Protein AF-R9JIF8-F1 (afdb_monomer_lite)

Structure (mmCIF, N/CA/C/O backbone):
data_AF-R9JIF8-F1
#
_entry.id   AF-R9JIF8-F1
#
loop_
_atom_site.group_PDB
_atom_site.id
_atom_site.type_symbol
_atom_site.label_atom_id
_atom_site.label_alt_id
_atom_site.label_comp_id
_atom_site.label_asym_id
_atom_site.label_entity_id
_atom_site.label_seq_id
_atom_site.pdbx_PDB_ins_code
_atom_site.Cartn_x
_atom_site.Cartn_y
_atom_site.Cartn_z
_atom_site.occupancy
_atom_site.B_iso_or_equiv
_atom_site.auth_seq_id
_atom_site.auth_comp_id
_atom_site.auth_asym_id
_atom_site.auth_atom_id
_atom_site.pdbx_PDB_model_num
ATOM 1 N N . MET A 1 1 ? -25.621 -15.049 6.242 1.00 57.84 1 MET A N 1
ATOM 2 C CA . MET A 1 1 ? -25.812 -13.761 5.549 1.00 57.84 1 MET A CA 1
ATOM 3 C C . MET A 1 1 ? -26.023 -14.059 4.077 1.00 57.84 1 MET A C 1
ATOM 5 O O . MET A 1 1 ? -25.535 -15.082 3.603 1.00 57.84 1 MET A O 1
ATOM 9 N N . ALA A 1 2 ? -26.857 -13.270 3.403 1.00 64.75 2 ALA A N 1
ATOM 10 C CA . ALA A 1 2 ? -27.102 -13.444 1.978 1.00 64.75 2 ALA A CA 1
ATOM 11 C C . ALA A 1 2 ? -25.880 -12.937 1.207 1.00 64.75 2 ALA A C 1
ATOM 13 O O . ALA A 1 2 ? -25.401 -11.844 1.482 1.00 64.75 2 ALA A O 1
ATOM 14 N N . ARG A 1 3 ? -25.381 -13.736 0.262 1.00 81.38 3 ARG A N 1
ATOM 15 C CA . ARG A 1 3 ? -24.275 -13.342 -0.609 1.00 81.38 3 ARG A CA 1
ATOM 16 C C . ARG A 1 3 ? -24.827 -12.469 -1.730 1.00 81.38 3 ARG A C 1
ATOM 18 O O . ARG A 1 3 ? -25.612 -12.963 -2.539 1.00 81.38 3 ARG A O 1
ATOM 25 N N . ILE A 1 4 ? -24.411 -11.209 -1.791 1.00 83.50 4 ILE A N 1
ATOM 26 C CA . ILE A 1 4 ? -24.802 -10.285 -2.863 1.00 83.50 4 ILE A CA 1
ATOM 27 C C . ILE A 1 4 ? -23.613 -10.135 -3.808 1.00 83.50 4 ILE A C 1
ATOM 29 O O . ILE A 1 4 ? -22.486 -9.950 -3.354 1.00 83.50 4 ILE A O 1
ATOM 33 N N . LYS A 1 5 ? -23.851 -10.259 -5.118 1.00 86.50 5 LYS A N 1
ATOM 34 C CA . LYS A 1 5 ? -22.830 -10.084 -6.155 1.00 86.50 5 LYS A CA 1
ATOM 35 C C . LYS A 1 5 ? -23.316 -9.080 -7.191 1.00 86.50 5 LYS A C 1
ATOM 37 O O . LYS A 1 5 ? -24.387 -9.277 -7.761 1.00 86.50 5 LYS A O 1
ATOM 42 N N . TYR A 1 6 ? -22.530 -8.043 -7.445 1.00 79.56 6 TYR A N 1
ATOM 43 C CA . TYR A 1 6 ? -22.856 -6.991 -8.407 1.00 79.56 6 TYR A CA 1
ATOM 44 C C . TYR A 1 6 ? -21.594 -6.454 -9.091 1.0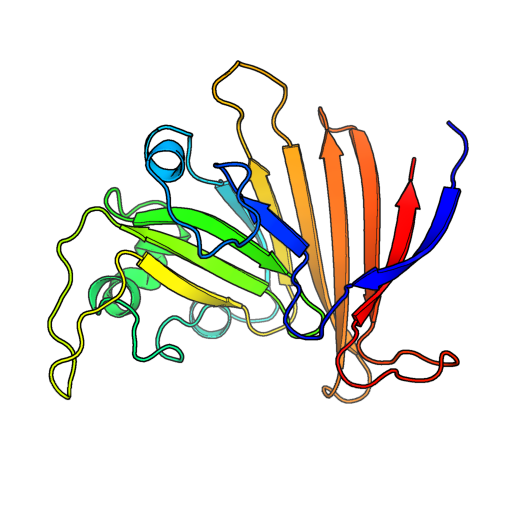0 79.56 6 TYR A C 1
ATOM 46 O O . TYR A 1 6 ? -20.483 -6.622 -8.590 1.00 79.56 6 TYR A O 1
ATOM 54 N N . GLY A 1 7 ? -21.770 -5.866 -10.273 1.00 78.38 7 GLY A N 1
ATOM 55 C CA . GLY A 1 7 ? -20.713 -5.176 -11.009 1.00 78.38 7 GLY A CA 1
ATOM 56 C C . GLY A 1 7 ? -20.739 -3.678 -10.730 1.00 78.38 7 GLY A C 1
ATOM 57 O O . GLY A 1 7 ? -21.820 -3.104 -10.598 1.00 78.38 7 GLY A O 1
ATOM 58 N N . CYS A 1 8 ? -19.572 -3.049 -10.652 1.00 74.19 8 CYS A N 1
ATOM 59 C CA . CYS A 1 8 ? -19.421 -1.606 -10.484 1.00 74.19 8 CYS A CA 1
ATOM 60 C C . CYS A 1 8 ? -18.284 -1.097 -11.378 1.00 74.19 8 CYS A C 1
ATOM 62 O O . CYS A 1 8 ? -17.326 -1.824 -11.631 1.00 74.19 8 CYS A O 1
ATOM 64 N N . TYR A 1 9 ? -18.384 0.145 -11.845 1.00 69.25 9 TYR A N 1
ATOM 65 C CA . TYR A 1 9 ? -17.262 0.849 -12.457 1.00 69.25 9 TYR A CA 1
ATOM 66 C C . TYR A 1 9 ? -16.628 1.761 -11.413 1.00 69.25 9 TYR A C 1
ATOM 68 O O . TYR A 1 9 ? -17.308 2.603 -10.826 1.00 69.25 9 TYR A O 1
ATOM 76 N N . LEU A 1 10 ? -15.324 1.618 -11.206 1.00 68.31 10 LEU A N 1
ATOM 77 C CA . LEU A 1 10 ? -14.528 2.658 -10.572 1.00 68.31 10 LEU A CA 1
ATOM 78 C C . LEU A 1 10 ? -14.456 3.831 -11.558 1.00 68.31 10 LEU A C 1
ATOM 80 O O . LEU A 1 10 ? -14.197 3.639 -12.750 1.00 68.31 10 LEU A O 1
ATOM 84 N N . LEU A 1 11 ? -14.798 5.025 -11.064 1.00 55.78 11 LEU A N 1
ATOM 85 C CA . LEU A 1 11 ? -15.223 6.168 -11.880 1.00 55.78 11 LEU A CA 1
ATOM 86 C C . LEU A 1 11 ? -14.154 6.693 -12.845 1.00 55.78 11 LEU A C 1
ATOM 88 O O . LEU A 1 11 ? -14.527 7.361 -13.811 1.00 55.78 11 LEU A O 1
ATOM 92 N N . ASN A 1 12 ? -12.869 6.378 -12.637 1.00 49.25 12 ASN A N 1
ATOM 93 C CA . ASN A 1 12 ? -11.846 6.604 -13.648 1.00 49.25 12 ASN A CA 1
ATOM 94 C C . ASN A 1 12 ? -10.698 5.546 -13.626 1.00 49.25 12 ASN A C 1
ATOM 96 O O . ASN A 1 12 ? -10.570 4.776 -12.677 1.00 49.25 12 ASN A O 1
ATOM 100 N N . GLU A 1 13 ? -9.851 5.498 -14.664 1.00 48.94 13 GLU A N 1
ATOM 101 C CA . GLU A 1 13 ? -8.672 4.608 -14.787 1.00 48.94 13 GLU A CA 1
ATOM 102 C C . GLU A 1 13 ? -7.581 4.879 -13.736 1.00 48.94 13 GLU A C 1
ATOM 104 O O . GLU A 1 13 ? -6.712 4.033 -13.527 1.00 48.94 13 GLU A O 1
ATOM 109 N N . GLN A 1 14 ? -7.653 6.034 -13.073 1.00 49.22 14 GLN A N 1
ATOM 110 C CA . GLN A 1 14 ? -6.772 6.490 -11.996 1.00 49.22 14 GLN A CA 1
ATOM 111 C C . GLN A 1 14 ? -7.390 6.255 -10.598 1.00 49.22 14 GLN A C 1
ATOM 113 O O . GLN A 1 14 ? -6.703 6.403 -9.591 1.00 49.22 14 GLN A O 1
ATOM 118 N N . HIS A 1 15 ? -8.669 5.864 -10.518 1.00 60.38 15 HIS A N 1
ATOM 119 C CA . HIS A 1 15 ? -9.429 5.708 -9.285 1.00 60.38 15 HIS A CA 1
ATOM 120 C C . HIS A 1 15 ? -9.075 4.343 -8.734 1.00 60.38 15 HIS A C 1
ATOM 122 O O . HIS A 1 15 ? -9.603 3.304 -9.140 1.00 60.38 15 HIS A O 1
ATOM 128 N N . CYS A 1 16 ? -8.110 4.368 -7.835 1.00 72.75 16 CYS A N 1
ATOM 129 C CA . CYS A 1 16 ? -7.674 3.197 -7.121 1.00 72.75 16 CYS A CA 1
ATOM 130 C C . CYS A 1 16 ? -8.722 2.830 -6.066 1.00 72.75 16 CYS A C 1
ATOM 132 O O . CYS A 1 16 ? -9.484 3.663 -5.577 1.00 72.75 16 CYS A O 1
ATOM 134 N N . TYR A 1 17 ? -8.767 1.558 -5.700 1.00 86.69 17 TYR A N 1
ATOM 135 C CA . TYR A 1 17 ? -9.233 1.196 -4.378 1.00 86.69 17 TYR A CA 1
ATOM 136 C C . TYR A 1 17 ? -8.174 1.671 -3.382 1.00 86.69 17 TYR A C 1
ATOM 138 O O . TYR A 1 17 ? -7.007 1.285 -3.485 1.00 86.69 17 TYR A O 1
ATOM 146 N N . VAL A 1 18 ? -8.592 2.521 -2.452 1.00 90.75 18 VAL A N 1
ATOM 147 C CA . VAL A 1 18 ? -7.713 3.251 -1.542 1.00 90.75 18 VAL A CA 1
ATOM 148 C C . VAL A 1 18 ? -7.798 2.620 -0.153 1.00 90.75 18 VAL A C 1
ATOM 150 O O . VAL A 1 18 ? -8.884 2.472 0.406 1.00 90.75 18 VAL A O 1
ATOM 153 N N . ILE A 1 19 ? -6.654 2.216 0.400 1.00 94.56 19 ILE A N 1
ATOM 154 C CA . ILE A 1 19 ? -6.516 1.798 1.802 1.00 94.56 19 ILE A CA 1
ATOM 155 C C . ILE A 1 19 ? -5.688 2.869 2.500 1.00 94.56 19 ILE A C 1
ATOM 157 O O . ILE A 1 19 ? -4.521 3.033 2.159 1.00 94.56 19 ILE A O 1
ATOM 161 N N . THR A 1 20 ? -6.252 3.578 3.474 1.00 94.25 20 THR A N 1
ATOM 162 C CA . THR A 1 20 ? -5.553 4.666 4.178 1.00 94.25 20 THR A CA 1
ATOM 163 C C . THR A 1 20 ? -5.652 4.499 5.684 1.00 94.25 20 THR A C 1
ATOM 165 O O . THR A 1 20 ? -6.574 3.862 6.201 1.00 94.25 20 THR A O 1
ATOM 168 N N . ASN A 1 21 ? -4.686 5.064 6.407 1.00 93.31 21 ASN A N 1
ATOM 169 C CA . ASN A 1 21 ? -4.747 5.168 7.864 1.00 93.31 21 ASN A CA 1
ATOM 170 C C . ASN A 1 21 ? -5.407 6.469 8.349 1.00 93.31 21 ASN A C 1
ATOM 172 O O . ASN A 1 21 ? -5.516 6.663 9.557 1.00 93.31 21 ASN A O 1
ATOM 176 N N . ALA A 1 22 ? -5.821 7.348 7.436 1.00 91.62 22 ALA A N 1
ATOM 177 C CA . ALA A 1 22 ? -6.372 8.669 7.735 1.00 91.62 22 ALA A CA 1
ATOM 178 C C . ALA A 1 22 ? -7.772 8.906 7.133 1.00 91.62 22 ALA A C 1
ATOM 180 O O . ALA A 1 22 ? -8.274 10.019 7.212 1.00 91.62 22 ALA A O 1
ATOM 181 N N . ASP A 1 23 ? -8.403 7.871 6.560 1.00 87.00 23 ASP A N 1
ATOM 182 C CA . ASP A 1 23 ? -9.729 7.951 5.915 1.00 87.00 23 ASP A CA 1
ATOM 183 C C . ASP A 1 23 ? -9.805 9.020 4.805 1.00 87.00 23 ASP A C 1
ATOM 185 O O . ASP A 1 23 ? -10.821 9.681 4.595 1.00 87.00 23 ASP A O 1
ATOM 189 N N . THR A 1 24 ? -8.686 9.216 4.106 1.00 87.12 24 THR A N 1
ATOM 190 C CA . THR A 1 24 ? -8.567 10.165 2.997 1.00 87.12 24 THR A CA 1
ATOM 191 C C . THR A 1 24 ? -9.104 9.582 1.695 1.00 87.12 24 THR A C 1
ATOM 193 O O . THR A 1 24 ? -9.124 8.363 1.501 1.00 87.12 24 THR A O 1
ATOM 196 N N . GLU A 1 25 ? -9.535 10.467 0.790 1.00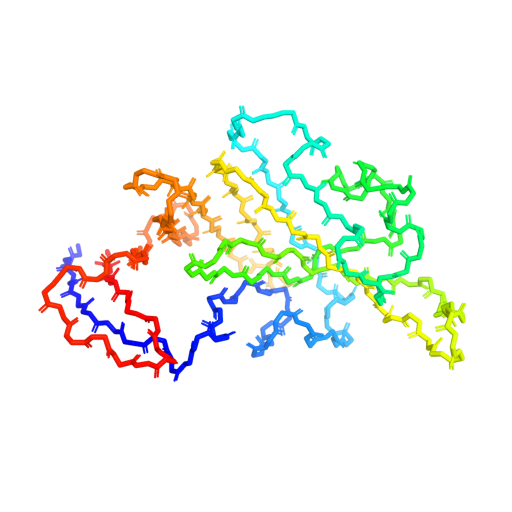 84.44 25 GLU A N 1
ATOM 197 C CA . GLU A 1 25 ? -10.061 10.079 -0.523 1.00 84.44 25 GLU A CA 1
ATOM 198 C C . GLU A 1 25 ? -8.962 9.489 -1.416 1.00 84.44 25 GLU A C 1
ATOM 200 O O . GLU A 1 25 ? -9.200 8.481 -2.083 1.00 84.44 25 GLU A O 1
ATOM 205 N N . TYR A 1 26 ? -7.759 10.074 -1.383 1.00 85.31 26 TYR A N 1
ATOM 206 C CA . TYR A 1 26 ? -6.584 9.600 -2.114 1.00 85.31 26 TYR A CA 1
ATOM 207 C C . TYR A 1 26 ? -5.498 9.115 -1.144 1.00 85.31 26 TYR A C 1
ATOM 209 O O . TYR A 1 26 ? -5.344 9.642 -0.040 1.00 85.31 26 TYR A O 1
ATOM 217 N N . ALA A 1 27 ? -4.720 8.104 -1.546 1.00 88.50 27 ALA A N 1
ATOM 218 C CA . ALA A 1 27 ? -3.624 7.590 -0.719 1.00 88.50 27 ALA A CA 1
ATOM 219 C C . ALA A 1 27 ? -2.485 8.613 -0.558 1.00 88.50 27 ALA A C 1
ATOM 221 O O . ALA A 1 27 ? -1.771 8.587 0.443 1.00 88.50 27 ALA A O 1
ATOM 222 N N . GLU A 1 28 ? -2.331 9.497 -1.543 1.00 87.00 28 GLU A N 1
ATOM 223 C CA . GLU A 1 28 ? -1.367 10.595 -1.605 1.00 87.00 28 GLU A CA 1
ATOM 224 C C . GLU A 1 28 ? -1.747 11.805 -0.741 1.00 87.00 28 GLU A C 1
ATOM 226 O O . GLU A 1 28 ? -0.891 12.653 -0.481 1.00 87.00 28 GLU A O 1
ATOM 231 N N . ASP A 1 29 ? -2.992 11.882 -0.264 1.00 88.44 29 ASP A N 1
ATOM 232 C CA . ASP A 1 29 ? -3.433 12.934 0.652 1.00 88.44 29 ASP A CA 1
ATOM 233 C C . ASP A 1 29 ? -2.853 12.674 2.050 1.00 88.44 29 ASP A C 1
ATOM 235 O O . ASP A 1 29 ? -3.469 12.041 2.906 1.00 88.44 29 ASP A O 1
ATOM 239 N N . ILE A 1 30 ? -1.632 13.145 2.290 1.00 87.81 30 ILE A N 1
ATOM 240 C CA . ILE A 1 30 ? -0.973 13.034 3.594 1.00 87.81 30 ILE A CA 1
ATOM 241 C C . ILE A 1 30 ? -1.438 14.197 4.482 1.00 87.81 30 ILE A C 1
ATOM 243 O O . ILE A 1 30 ? -1.118 15.358 4.218 1.00 87.81 30 ILE A O 1
ATOM 247 N N . THR A 1 31 ? -2.177 13.888 5.550 1.00 90.50 31 THR A N 1
ATOM 248 C CA . THR A 1 31 ? -2.688 14.866 6.528 1.00 90.50 31 THR A CA 1
ATOM 249 C C . THR A 1 31 ? -1.989 14.726 7.884 1.00 90.50 31 THR A C 1
ATOM 251 O O . THR A 1 31 ? -1.145 13.850 8.087 1.00 90.50 31 THR A O 1
ATOM 254 N N . GLU A 1 32 ? -2.337 15.580 8.852 1.00 90.88 32 GLU A N 1
ATOM 255 C CA . GLU A 1 32 ? -1.840 15.447 10.229 1.00 90.88 32 GLU A CA 1
ATOM 256 C C . GLU A 1 32 ? -2.243 14.094 10.848 1.00 90.88 32 GLU A C 1
ATOM 258 O O . GLU A 1 32 ? -1.437 13.445 11.524 1.00 90.88 32 GLU A O 1
ATOM 263 N N . GLU A 1 33 ? -3.454 13.610 10.560 1.00 91.19 33 GLU A N 1
ATOM 264 C CA . GLU A 1 33 ? -3.960 12.313 11.014 1.00 91.19 33 GLU A CA 1
ATOM 265 C C . GLU A 1 33 ? -3.097 11.144 10.529 1.00 91.19 33 GLU A C 1
ATOM 267 O O . GLU A 1 33 ? -2.918 10.180 11.278 1.00 91.19 33 GLU A O 1
ATOM 272 N N . SER A 1 34 ? -2.485 11.238 9.342 1.00 91.94 34 SER A N 1
ATOM 273 C CA . SER A 1 34 ? -1.568 10.216 8.817 1.00 91.94 34 SER A CA 1
ATOM 274 C C . SER A 1 34 ? -0.367 9.970 9.746 1.00 91.94 34 SER A C 1
ATOM 276 O O . SER A 1 34 ? 0.150 8.848 9.811 1.00 91.94 34 SER A O 1
ATOM 278 N N . PHE A 1 35 ? 0.052 10.989 10.510 1.00 91.44 35 PHE A N 1
ATOM 279 C CA . PHE A 1 35 ? 1.146 10.915 11.487 1.00 91.44 35 PHE A CA 1
ATOM 280 C C . PHE A 1 35 ? 0.678 10.593 12.914 1.00 91.44 35 PHE A C 1
ATOM 282 O O . PHE A 1 35 ? 1.459 10.056 13.710 1.00 91.44 35 PHE A O 1
ATOM 289 N N . ILE A 1 36 ? -0.581 10.884 13.246 1.00 91.69 36 ILE A N 1
ATOM 290 C CA . ILE A 1 36 ? -1.182 10.560 14.548 1.00 91.69 36 ILE A CA 1
ATOM 291 C C . ILE A 1 36 ? -1.573 9.079 14.597 1.00 91.69 36 ILE A C 1
ATOM 293 O O . ILE A 1 36 ? -1.249 8.381 15.561 1.00 91.69 36 ILE A O 1
ATOM 297 N N . ASN A 1 37 ? -2.230 8.583 13.549 1.00 92.56 37 ASN A N 1
ATOM 298 C CA . ASN A 1 37 ? -2.713 7.210 13.479 1.00 92.56 37 ASN A CA 1
ATOM 299 C C . ASN A 1 37 ? -1.561 6.223 13.238 1.00 92.56 37 ASN A C 1
ATOM 301 O O . ASN A 1 37 ? -0.582 6.565 12.564 1.00 92.56 37 ASN A O 1
ATOM 305 N N . PRO A 1 38 ? -1.649 4.980 13.750 1.00 93.62 38 PRO A N 1
ATOM 306 C CA . PRO A 1 38 ? -0.647 3.958 13.468 1.00 93.62 38 PRO A CA 1
ATOM 307 C C . PRO A 1 38 ? -0.408 3.797 11.957 1.00 93.62 38 PRO A C 1
ATOM 309 O O . PRO A 1 38 ? -1.360 3.902 11.176 1.00 93.62 38 PRO A O 1
ATOM 312 N N . PRO A 1 39 ? 0.839 3.547 11.519 1.00 94.94 39 PRO A N 1
ATOM 313 C CA . PRO A 1 39 ? 1.098 3.231 10.121 1.00 94.94 39 PRO A CA 1
ATOM 314 C C . PRO A 1 39 ? 0.383 1.932 9.728 1.00 94.94 39 PRO A C 1
ATOM 316 O O . PRO A 1 39 ? 0.199 1.029 10.554 1.00 94.94 39 PRO A O 1
ATOM 319 N N . ILE A 1 40 ? 0.011 1.827 8.454 1.00 96.69 40 ILE A N 1
ATOM 320 C CA . ILE A 1 40 ? -0.505 0.588 7.875 1.00 96.69 40 ILE A CA 1
ATOM 321 C C . ILE A 1 40 ? 0.597 -0.464 7.981 1.00 96.69 40 ILE A C 1
ATOM 323 O O . ILE A 1 40 ? 1.732 -0.240 7.560 1.00 96.69 40 ILE A O 1
ATOM 327 N N . LYS A 1 41 ? 0.274 -1.637 8.526 1.00 95.75 41 LYS A N 1
ATOM 328 C CA . LYS A 1 41 ? 1.217 -2.759 8.524 1.00 95.75 41 LYS A CA 1
ATOM 329 C C . LYS A 1 41 ? 1.033 -3.558 7.250 1.00 95.75 41 LYS A C 1
ATOM 331 O O . LYS A 1 41 ? -0.079 -3.994 6.962 1.00 95.75 41 LYS A O 1
ATOM 336 N N . MET A 1 42 ? 2.124 -3.805 6.541 1.00 97.25 42 MET A N 1
ATOM 337 C CA . MET A 1 42 ? 2.155 -4.704 5.396 1.00 97.25 42 MET A CA 1
ATOM 338 C C . MET A 1 42 ? 2.794 -6.033 5.799 1.00 97.25 42 MET A C 1
ATOM 340 O O . MET A 1 42 ? 3.826 -6.070 6.463 1.00 97.25 42 MET A O 1
ATOM 344 N N . THR A 1 43 ? 2.188 -7.139 5.385 1.00 96.88 43 THR A N 1
ATOM 345 C CA . THR A 1 43 ? 2.790 -8.472 5.421 1.00 96.88 43 THR A CA 1
ATOM 346 C C . THR A 1 43 ? 2.848 -9.016 4.004 1.00 96.88 43 THR A C 1
ATOM 348 O O . THR A 1 43 ? 1.824 -9.101 3.324 1.00 96.88 43 THR A O 1
ATOM 351 N N . VAL A 1 44 ? 4.044 -9.406 3.571 1.00 97.38 44 VAL A N 1
ATOM 352 C CA . VAL A 1 44 ? 4.248 -10.101 2.301 1.00 97.38 44 VAL A CA 1
ATOM 353 C C . VAL A 1 44 ? 3.952 -11.581 2.519 1.00 97.38 44 VAL A C 1
ATOM 355 O O . VAL A 1 44 ? 4.709 -12.273 3.195 1.00 97.38 44 VAL A O 1
ATOM 358 N N . GLU A 1 45 ? 2.831 -12.070 1.991 1.00 97.44 45 GLU A N 1
ATOM 359 C CA . GLU A 1 45 ? 2.495 -13.494 2.082 1.00 97.44 45 GLU A CA 1
ATOM 360 C C . GLU A 1 45 ? 3.178 -14.293 0.971 1.00 97.44 45 GLU A C 1
ATOM 362 O O . GLU A 1 45 ? 3.705 -15.375 1.225 1.00 97.44 45 GLU A O 1
ATOM 367 N N . THR A 1 46 ? 3.167 -13.768 -0.259 1.00 97.88 46 THR A N 1
ATOM 368 C CA . THR A 1 46 ? 3.820 -14.381 -1.425 1.00 97.88 46 THR A CA 1
ATOM 369 C C . THR A 1 46 ? 4.276 -13.314 -2.413 1.00 97.88 46 THR A C 1
ATOM 371 O O . THR A 1 46 ? 3.508 -12.394 -2.693 1.00 97.88 46 THR A O 1
ATOM 374 N N . ILE A 1 47 ? 5.449 -13.505 -3.006 1.00 97.00 47 ILE A N 1
ATOM 375 C CA . ILE A 1 47 ? 5.980 -12.776 -4.167 1.00 97.00 47 ILE A CA 1
ATOM 376 C C . ILE A 1 47 ? 6.609 -13.808 -5.109 1.00 97.00 47 ILE A C 1
ATOM 378 O O . ILE A 1 47 ? 7.039 -14.868 -4.643 1.00 97.00 47 ILE A O 1
ATOM 382 N N . ASP A 1 48 ? 6.580 -13.566 -6.417 1.00 94.38 48 ASP A N 1
ATOM 383 C CA . ASP A 1 48 ? 7.140 -14.481 -7.420 1.00 94.38 48 ASP A CA 1
ATOM 384 C C . ASP A 1 48 ? 8.596 -14.178 -7.804 1.00 94.38 48 ASP A C 1
ATOM 386 O O . ASP A 1 48 ? 9.239 -15.022 -8.431 1.00 94.38 48 ASP A O 1
ATOM 390 N N . ALA A 1 49 ? 9.112 -13.027 -7.377 1.00 93.38 49 ALA A N 1
ATOM 391 C CA . ALA A 1 49 ? 10.511 -12.624 -7.462 1.00 93.38 49 ALA A CA 1
ATOM 392 C C . ALA A 1 49 ? 11.071 -12.290 -6.067 1.00 93.38 49 ALA A C 1
ATOM 394 O O . ALA A 1 49 ? 10.370 -12.410 -5.059 1.00 93.38 49 ALA A O 1
ATOM 395 N N . ASP A 1 50 ? 12.338 -11.882 -6.006 1.00 95.00 50 ASP A N 1
ATOM 396 C CA . ASP A 1 50 ? 12.944 -11.373 -4.776 1.00 95.00 50 ASP A CA 1
ATOM 397 C C . ASP A 1 50 ? 12.404 -9.968 -4.438 1.00 95.00 50 ASP A C 1
ATOM 399 O O . ASP A 1 50 ? 11.696 -9.336 -5.229 1.00 95.00 50 ASP A O 1
ATOM 403 N N . TRP A 1 51 ? 12.682 -9.477 -3.226 1.00 94.88 51 TRP A N 1
ATOM 404 C CA . TRP A 1 51 ? 12.121 -8.207 -2.744 1.00 94.88 51 TRP A CA 1
ATOM 405 C C . TRP A 1 51 ? 12.561 -7.021 -3.606 1.00 94.88 51 TRP A C 1
ATOM 407 O O . TRP A 1 51 ? 11.748 -6.157 -3.918 1.00 94.88 51 TRP A O 1
ATOM 417 N N . GLU A 1 52 ? 13.824 -7.006 -4.012 1.00 93.75 52 GLU A N 1
ATOM 418 C CA . GLU A 1 52 ? 14.450 -5.954 -4.809 1.00 93.75 52 GLU A CA 1
ATOM 419 C C . GLU A 1 52 ? 13.859 -5.847 -6.223 1.00 93.75 52 GLU A C 1
ATOM 421 O O . GLU A 1 52 ? 13.785 -4.752 -6.762 1.00 93.75 52 GLU A O 1
ATOM 426 N N . ASP A 1 53 ? 13.381 -6.957 -6.791 1.00 93.81 53 ASP A N 1
ATOM 427 C CA . ASP A 1 53 ? 12.706 -6.972 -8.098 1.00 93.81 53 ASP A CA 1
ATOM 428 C C . ASP A 1 53 ? 11.195 -6.705 -7.980 1.00 93.81 53 ASP A C 1
ATOM 430 O O . ASP A 1 53 ? 10.517 -6.397 -8.962 1.00 93.81 53 ASP A O 1
ATOM 434 N N . THR A 1 54 ? 10.638 -6.877 -6.777 1.00 95.50 54 THR A N 1
ATOM 435 C CA . THR A 1 54 ? 9.202 -6.730 -6.522 1.00 95.50 54 THR A CA 1
ATOM 436 C C . THR A 1 54 ? 8.830 -5.299 -6.154 1.00 95.50 54 THR A C 1
ATOM 438 O O . THR A 1 54 ? 7.740 -4.855 -6.506 1.00 95.50 54 THR A O 1
ATOM 441 N N . PHE A 1 55 ? 9.686 -4.583 -5.428 1.00 96.81 55 PHE A N 1
ATOM 442 C CA . PHE A 1 55 ? 9.388 -3.256 -4.895 1.00 96.81 55 PHE A CA 1
ATOM 443 C C . PHE A 1 55 ? 10.353 -2.217 -5.465 1.00 96.81 55 PHE A C 1
ATOM 445 O O . PHE A 1 55 ? 11.554 -2.310 -5.227 1.00 96.81 55 PHE A O 1
ATOM 452 N N . ASP A 1 56 ? 9.819 -1.206 -6.150 1.00 95.31 56 ASP A N 1
ATOM 453 C CA . ASP A 1 56 ? 10.605 -0.182 -6.847 1.00 95.31 56 ASP A CA 1
ATOM 454 C C . ASP A 1 56 ? 10.215 1.229 -6.377 1.00 95.31 56 ASP A C 1
ATOM 456 O O . ASP A 1 56 ? 9.040 1.603 -6.386 1.00 95.31 56 ASP A O 1
ATOM 460 N N . ALA A 1 57 ? 11.205 2.017 -5.954 1.00 94.25 57 ALA A N 1
ATOM 461 C CA . ALA A 1 57 ? 11.047 3.426 -5.588 1.00 94.25 57 ALA A CA 1
ATOM 462 C C . ALA A 1 57 ? 11.796 4.397 -6.527 1.00 94.25 57 ALA A C 1
ATOM 464 O O . ALA A 1 57 ? 11.748 5.614 -6.319 1.00 94.25 57 ALA A O 1
ATOM 465 N N . GLU A 1 58 ? 12.503 3.888 -7.533 1.00 90.75 58 GLU A N 1
ATOM 466 C CA . GLU A 1 58 ? 13.278 4.644 -8.520 1.00 90.75 58 GLU A CA 1
ATOM 467 C C . GLU A 1 58 ? 12.409 5.138 -9.682 1.00 90.75 58 GLU A C 1
ATOM 469 O O . GLU A 1 58 ? 12.666 6.217 -10.220 1.00 90.75 58 GLU A O 1
ATOM 474 N N . GLU A 1 59 ? 11.345 4.409 -10.041 1.00 85.25 59 GLU A N 1
ATOM 475 C CA . GLU A 1 59 ? 10.450 4.798 -11.145 1.00 85.25 59 GLU A CA 1
ATOM 476 C C . GLU A 1 59 ? 9.757 6.159 -10.929 1.00 85.25 59 GLU A C 1
ATOM 478 O O . GLU A 1 59 ? 9.380 6.818 -11.903 1.00 85.25 59 GLU A O 1
ATOM 483 N N . ASN A 1 60 ? 9.606 6.619 -9.678 1.00 85.69 60 ASN A N 1
ATOM 484 C CA . ASN A 1 60 ? 9.075 7.948 -9.378 1.00 85.69 60 ASN A CA 1
ATOM 485 C C . ASN A 1 60 ? 10.215 8.958 -9.120 1.00 85.69 60 ASN A C 1
ATOM 487 O O . ASN A 1 60 ? 10.785 8.973 -8.025 1.00 85.69 60 ASN A O 1
ATOM 491 N N . PRO A 1 61 ? 10.510 9.871 -10.069 1.00 84.62 61 PRO A N 1
ATOM 492 C CA . PRO A 1 61 ? 11.613 10.826 -9.946 1.00 84.62 61 PRO A CA 1
ATOM 493 C C . PRO A 1 61 ? 11.374 11.923 -8.898 1.00 84.62 61 PRO A C 1
ATOM 495 O O . PRO A 1 61 ? 12.281 12.708 -8.631 1.00 84.62 61 PRO A O 1
ATOM 498 N N . PHE A 1 62 ? 10.168 12.010 -8.331 1.00 86.75 62 PHE A N 1
ATOM 499 C CA . PHE A 1 62 ? 9.815 12.973 -7.285 1.00 86.75 62 PHE A CA 1
ATOM 500 C C . PHE A 1 62 ? 9.928 12.394 -5.869 1.00 86.75 62 PHE A C 1
ATOM 502 O O . PHE A 1 62 ? 9.677 13.103 -4.890 1.00 86.75 62 PHE A O 1
ATOM 509 N N . ASN A 1 63 ? 10.295 11.115 -5.749 1.00 90.88 63 ASN A N 1
ATOM 510 C CA . ASN A 1 63 ? 10.583 10.501 -4.462 1.00 90.88 63 ASN A CA 1
ATOM 511 C C . ASN A 1 63 ? 11.796 11.160 -3.798 1.00 90.88 63 ASN A C 1
ATOM 513 O O . ASN A 1 63 ? 12.770 11.539 -4.447 1.00 90.88 63 ASN A O 1
ATOM 517 N N . HIS A 1 64 ? 11.750 11.248 -2.471 1.00 91.06 64 HIS A N 1
ATOM 518 C CA . HIS A 1 64 ? 12.906 11.619 -1.662 1.00 91.06 64 HIS A CA 1
ATOM 519 C C . HIS A 1 64 ? 14.013 10.564 -1.816 1.00 91.06 64 HIS A C 1
ATOM 521 O O . HIS A 1 64 ? 13.742 9.374 -1.671 1.00 91.06 64 HIS A O 1
ATOM 527 N N . SER A 1 65 ? 15.265 10.975 -2.041 1.00 90.69 65 SER A N 1
ATOM 528 C CA . SER A 1 65 ? 16.378 10.043 -2.316 1.00 90.69 65 SER A CA 1
ATOM 529 C C . SER A 1 65 ? 16.554 8.961 -1.238 1.00 90.69 65 SER A C 1
ATOM 531 O O . SER A 1 65 ? 16.800 7.795 -1.536 1.00 90.69 65 SER A O 1
ATOM 533 N N . ASN A 1 66 ? 16.314 9.318 0.025 1.00 92.44 66 ASN A N 1
ATOM 534 C CA . ASN A 1 66 ? 16.427 8.420 1.163 1.00 92.44 66 ASN A CA 1
ATOM 535 C C . ASN A 1 66 ? 15.553 7.153 1.063 1.00 92.44 66 ASN A C 1
ATOM 537 O O . ASN A 1 66 ? 16.009 6.096 1.503 1.00 92.44 66 ASN A O 1
ATOM 541 N N . ILE A 1 67 ? 14.344 7.224 0.481 1.00 93.56 67 ILE A N 1
ATOM 542 C CA . ILE A 1 67 ? 13.498 6.026 0.320 1.00 93.56 67 ILE A CA 1
ATOM 543 C C . ILE A 1 67 ? 14.073 5.072 -0.729 1.00 93.56 67 ILE A C 1
ATOM 545 O O . ILE A 1 67 ? 13.930 3.865 -0.583 1.00 93.56 67 ILE A O 1
ATOM 549 N N . GLN A 1 68 ? 14.755 5.597 -1.750 1.00 91.12 68 GLN A N 1
ATOM 550 C CA . GLN A 1 68 ? 15.416 4.791 -2.779 1.00 91.12 68 GLN A CA 1
ATOM 551 C C . GLN A 1 68 ? 16.633 4.083 -2.180 1.00 91.12 68 GLN A C 1
ATOM 553 O O . GLN A 1 68 ? 16.781 2.870 -2.298 1.00 91.12 68 GLN A O 1
ATOM 558 N N . GLU A 1 69 ? 17.456 4.822 -1.435 1.00 91.88 69 GLU A N 1
ATOM 559 C CA . GLU A 1 69 ? 18.667 4.293 -0.803 1.00 91.88 69 GLU A CA 1
ATOM 560 C C . GLU A 1 69 ? 18.380 3.279 0.317 1.00 91.88 69 GLU A C 1
ATOM 562 O O . GLU A 1 69 ? 19.183 2.377 0.555 1.00 91.88 69 GLU A O 1
ATOM 567 N N . ASN A 1 70 ? 17.243 3.411 1.011 1.00 94.00 70 ASN A N 1
ATOM 568 C CA . ASN A 1 70 ? 16.909 2.615 2.200 1.00 94.00 70 ASN A CA 1
ATOM 569 C C . ASN A 1 70 ? 15.631 1.782 2.042 1.00 94.00 70 ASN A C 1
ATOM 571 O O . ASN A 1 70 ? 15.044 1.359 3.043 1.00 94.00 70 ASN A O 1
ATOM 575 N N . LEU A 1 71 ? 15.209 1.508 0.803 1.00 95.81 71 LEU A N 1
ATOM 576 C CA . LEU A 1 71 ? 13.912 0.902 0.494 1.00 95.81 71 LEU A CA 1
ATOM 577 C C . LEU A 1 71 ? 13.615 -0.357 1.318 1.00 95.81 71 LEU A C 1
ATOM 579 O O . LEU A 1 71 ? 12.532 -0.495 1.882 1.00 95.81 71 LEU A O 1
ATOM 583 N N . MET A 1 72 ? 14.585 -1.263 1.456 1.00 95.44 72 MET A N 1
ATOM 584 C CA . MET A 1 72 ? 14.389 -2.499 2.220 1.00 95.44 72 MET A CA 1
ATOM 585 C C . MET A 1 72 ? 14.130 -2.255 3.712 1.00 95.44 72 MET A C 1
ATOM 587 O O . MET A 1 72 ? 13.311 -2.958 4.305 1.00 95.44 72 MET A O 1
ATOM 591 N N . GLY A 1 73 ? 14.785 -1.260 4.316 1.00 95.75 73 GLY A N 1
ATOM 592 C CA . GLY A 1 73 ? 14.522 -0.863 5.702 1.00 95.75 73 GLY A CA 1
ATOM 593 C C . GLY A 1 73 ? 13.127 -0.255 5.852 1.00 95.75 73 GLY A C 1
ATOM 594 O O . GLY A 1 73 ? 12.386 -0.602 6.773 1.00 95.75 73 GLY A O 1
ATOM 595 N N . VAL A 1 74 ? 12.714 0.565 4.884 1.00 96.38 74 VAL A N 1
ATOM 596 C CA . VAL A 1 74 ? 11.379 1.178 4.837 1.00 96.38 74 VAL A CA 1
ATOM 597 C C . VAL A 1 74 ? 10.275 0.126 4.697 1.00 96.38 74 VAL A C 1
ATOM 599 O O . VAL A 1 74 ? 9.315 0.128 5.471 1.00 96.38 74 VAL A O 1
ATOM 602 N N . LEU A 1 75 ? 10.422 -0.829 3.774 1.00 95.75 75 LEU A N 1
ATOM 603 C CA . LEU A 1 75 ? 9.439 -1.896 3.551 1.00 95.75 75 LEU A CA 1
ATOM 604 C C . LEU A 1 75 ? 9.294 -2.833 4.758 1.00 95.75 75 LEU A C 1
ATOM 606 O O . LEU A 1 75 ? 8.204 -3.346 5.013 1.00 95.75 75 LEU A O 1
ATOM 610 N N . ARG A 1 76 ? 10.378 -3.052 5.513 1.00 93.06 76 ARG A N 1
ATOM 611 C CA . ARG A 1 76 ? 10.381 -3.866 6.742 1.00 93.06 76 ARG A CA 1
ATOM 612 C C . ARG A 1 76 ? 9.904 -3.098 7.978 1.00 93.06 76 ARG A C 1
ATOM 614 O O . ARG A 1 76 ? 9.730 -3.707 9.031 1.00 93.06 76 ARG A O 1
ATOM 621 N N . GLY A 1 77 ? 9.667 -1.789 7.859 1.00 91.00 77 GLY A N 1
ATOM 622 C CA . GLY A 1 77 ? 9.297 -0.926 8.983 1.00 91.00 77 GLY A CA 1
ATOM 623 C C . GLY A 1 77 ? 10.445 -0.682 9.967 1.00 91.00 77 GLY A C 1
ATOM 624 O O . GLY A 1 77 ? 10.203 -0.430 11.145 1.00 91.00 77 GLY A O 1
ATOM 625 N N . GLU A 1 78 ? 11.689 -0.793 9.500 1.00 94.19 78 GLU A N 1
ATOM 626 C CA . GLU A 1 78 ? 12.915 -0.568 10.277 1.00 94.19 78 GLU A CA 1
ATOM 627 C C . GLU A 1 78 ? 13.355 0.908 10.252 1.00 94.19 78 GLU A C 1
ATOM 629 O O . GLU A 1 78 ? 14.144 1.324 11.100 1.00 94.19 78 GLU A O 1
ATOM 634 N N . SER A 1 79 ? 12.813 1.702 9.321 1.00 93.75 79 SER A N 1
ATOM 635 C CA . SER A 1 79 ? 13.049 3.144 9.178 1.00 93.75 79 SER A CA 1
ATOM 636 C C . SER A 1 79 ? 11.995 3.968 9.936 1.00 93.75 79 SER A C 1
ATOM 638 O O . SER A 1 79 ? 10.877 4.113 9.439 1.00 93.75 79 SER A O 1
ATOM 640 N N . PRO A 1 80 ? 12.295 4.516 11.131 1.00 90.38 80 PRO A N 1
ATOM 641 C CA . PRO A 1 80 ? 11.309 5.209 11.972 1.00 90.38 80 PRO A CA 1
ATOM 642 C C . PRO A 1 80 ? 10.762 6.512 11.370 1.00 90.38 80 PRO A C 1
ATOM 644 O O . PRO A 1 80 ? 9.683 6.963 11.755 1.00 90.38 80 PRO A O 1
ATOM 647 N N . GLU A 1 81 ? 11.502 7.126 10.454 1.00 92.94 81 GLU A N 1
ATOM 648 C CA . GLU A 1 81 ? 11.126 8.338 9.732 1.00 92.94 81 GLU A CA 1
ATOM 649 C C . GLU A 1 81 ? 10.104 8.086 8.617 1.00 92.94 81 GLU A C 1
ATOM 651 O O . GLU A 1 81 ? 9.420 9.026 8.221 1.00 92.94 81 GLU A O 1
ATOM 656 N N . TRP A 1 82 ? 9.955 6.838 8.157 1.00 95.56 82 TRP A N 1
ATOM 657 C CA . TRP A 1 82 ? 9.061 6.454 7.065 1.00 95.56 82 TRP A CA 1
ATOM 658 C C . TRP A 1 82 ? 7.853 5.666 7.566 1.00 95.56 82 TRP A C 1
ATOM 660 O O . TRP A 1 82 ? 7.959 4.740 8.369 1.00 95.56 82 TRP A O 1
ATOM 670 N N . ARG A 1 83 ? 6.667 6.014 7.065 1.00 95.25 83 ARG A N 1
ATOM 671 C CA . ARG A 1 83 ? 5.398 5.424 7.510 1.00 95.25 83 ARG A CA 1
ATOM 672 C C . ARG A 1 83 ? 4.534 5.088 6.315 1.00 95.25 83 ARG A C 1
ATOM 674 O O . ARG A 1 83 ? 4.211 5.985 5.553 1.00 95.25 83 ARG A O 1
ATOM 681 N N . LEU A 1 84 ? 4.109 3.834 6.176 1.00 97.19 84 LEU A N 1
ATOM 682 C CA . LEU A 1 84 ? 3.095 3.479 5.183 1.00 97.19 84 LEU A CA 1
ATOM 683 C C . LEU A 1 84 ? 1.747 4.066 5.628 1.00 97.19 84 LEU A C 1
ATOM 685 O O . LEU A 1 84 ? 1.209 3.661 6.662 1.00 97.19 84 LEU A O 1
ATOM 689 N N . THR A 1 85 ? 1.218 5.031 4.881 1.00 95.81 85 THR A N 1
ATOM 690 C CA . THR A 1 85 ? -0.014 5.770 5.223 1.00 95.81 85 THR A CA 1
ATOM 691 C C . THR A 1 85 ? -1.146 5.497 4.246 1.00 95.81 85 THR A C 1
ATOM 693 O O . THR A 1 85 ? -2.315 5.597 4.621 1.00 95.81 85 THR A O 1
ATOM 696 N N . GLY A 1 86 ? -0.809 5.088 3.022 1.00 95.25 86 GLY A N 1
ATOM 697 C CA . GLY A 1 86 ? -1.775 4.806 1.975 1.00 95.25 86 GLY A CA 1
ATOM 698 C C . GLY A 1 86 ? -1.345 3.661 1.062 1.00 95.25 86 GLY A C 1
ATOM 699 O O . GLY A 1 86 ? -0.160 3.377 0.896 1.00 95.25 86 GLY A O 1
ATOM 700 N N . VAL A 1 87 ? -2.321 2.991 0.458 1.00 95.62 87 VAL A N 1
ATOM 701 C CA . VAL A 1 87 ? -2.121 1.993 -0.593 1.00 95.62 87 VAL A CA 1
ATOM 702 C C . VAL A 1 87 ? -3.161 2.218 -1.677 1.00 95.62 87 VAL A C 1
ATOM 704 O O . VAL A 1 87 ? -4.364 2.178 -1.414 1.00 95.62 87 VAL A O 1
ATOM 707 N N . ASN A 1 88 ? -2.683 2.396 -2.901 1.00 91.75 88 ASN A N 1
ATOM 708 C CA . ASN A 1 88 ? -3.493 2.485 -4.102 1.00 91.75 88 ASN A CA 1
ATOM 709 C C . ASN A 1 88 ? -3.489 1.134 -4.812 1.00 91.75 88 ASN A C 1
ATOM 711 O O . ASN A 1 88 ? -2.437 0.625 -5.195 1.00 91.75 88 ASN A O 1
ATOM 715 N N . VAL A 1 89 ? -4.670 0.547 -4.999 1.00 89.38 89 VAL A N 1
ATOM 716 C CA . VAL A 1 89 ? -4.845 -0.731 -5.693 1.00 89.38 89 VAL A CA 1
ATOM 717 C C . VAL A 1 89 ? -5.724 -0.534 -6.921 1.00 89.38 89 VAL A C 1
ATOM 719 O O . VAL A 1 89 ? -6.872 -0.114 -6.810 1.00 89.38 89 VAL A O 1
ATOM 722 N N . SER A 1 90 ? -5.223 -0.869 -8.104 1.00 84.00 90 SER A N 1
ATOM 723 C CA . SER A 1 90 ? -5.961 -0.719 -9.363 1.00 84.00 90 SER A CA 1
ATOM 724 C C . SER A 1 90 ? -5.731 -1.902 -10.297 1.00 84.00 90 SER A C 1
ATOM 726 O O . SER A 1 90 ? -4.942 -2.798 -10.000 1.00 84.00 90 SER A O 1
ATOM 728 N N . GLY A 1 91 ? -6.370 -1.895 -11.470 1.00 77.56 91 GLY A N 1
ATOM 729 C CA . GLY A 1 91 ? -6.066 -2.852 -12.539 1.00 77.56 91 GLY A CA 1
ATOM 730 C C . GLY A 1 91 ? -4.596 -2.853 -12.989 1.00 77.56 91 GLY A C 1
ATOM 731 O O . GLY A 1 91 ? -4.138 -3.851 -13.538 1.00 77.56 91 GLY A O 1
ATOM 732 N N . ASN A 1 92 ? -3.839 -1.785 -12.714 1.00 76.31 92 ASN A N 1
ATOM 733 C CA . ASN A 1 92 ? -2.421 -1.678 -13.067 1.00 76.31 92 ASN A CA 1
ATOM 734 C C . ASN A 1 92 ? -1.483 -2.245 -11.991 1.00 76.31 92 ASN A C 1
ATOM 736 O O . ASN A 1 92 ? -0.308 -2.479 -12.275 1.00 76.31 92 ASN A O 1
ATOM 740 N N . GLY A 1 93 ? -1.980 -2.544 -10.787 1.00 83.75 93 GLY A N 1
ATOM 741 C CA . GLY A 1 93 ? -1.186 -3.100 -9.692 1.00 83.75 93 GLY A CA 1
ATOM 742 C C . GLY A 1 93 ? -1.386 -2.357 -8.377 1.00 83.75 93 GLY A C 1
ATOM 743 O O . GLY A 1 93 ? -2.473 -1.846 -8.101 1.00 83.75 93 GLY A O 1
ATOM 744 N N . ILE A 1 94 ? -0.334 -2.347 -7.561 1.00 91.88 94 ILE A N 1
ATOM 745 C CA . ILE A 1 94 ? -0.325 -1.755 -6.225 1.00 91.88 94 ILE A CA 1
ATOM 746 C C . ILE A 1 94 ? 0.743 -0.662 -6.187 1.00 91.88 94 ILE A C 1
ATOM 748 O O . ILE A 1 94 ? 1.868 -0.885 -6.634 1.00 91.88 94 ILE A O 1
ATOM 752 N N . TYR A 1 95 ? 0.387 0.480 -5.610 1.00 92.69 95 TYR A N 1
ATOM 753 C CA . TYR A 1 95 ? 1.307 1.549 -5.246 1.00 92.69 95 TYR A CA 1
ATOM 754 C C . TYR A 1 95 ? 1.212 1.773 -3.739 1.00 92.69 95 TYR A C 1
ATOM 756 O O . TYR A 1 95 ? 0.127 2.010 -3.204 1.00 92.69 95 TYR A O 1
ATOM 764 N N . LEU A 1 96 ? 2.340 1.671 -3.048 1.00 96.19 96 LEU A N 1
ATOM 765 C CA . LEU A 1 96 ? 2.460 1.962 -1.626 1.00 96.19 96 LEU A CA 1
ATOM 766 C C . LEU A 1 96 ? 2.810 3.439 -1.465 1.00 96.19 96 LEU A C 1
ATOM 768 O O . LEU A 1 96 ? 3.736 3.917 -2.116 1.00 96.19 96 LEU A O 1
ATOM 772 N N . VAL A 1 97 ? 2.095 4.148 -0.598 1.00 95.06 97 VAL A N 1
ATOM 773 C CA . VAL A 1 97 ? 2.337 5.561 -0.307 1.00 95.06 97 VAL A CA 1
ATOM 774 C C . VAL A 1 97 ? 2.853 5.695 1.114 1.00 95.06 97 VAL A C 1
ATOM 776 O O . VAL A 1 97 ? 2.160 5.390 2.091 1.00 95.06 97 VAL A O 1
ATOM 779 N N . TYR A 1 98 ? 4.093 6.153 1.212 1.00 95.94 98 TYR A N 1
ATOM 780 C CA . TYR A 1 98 ? 4.766 6.434 2.461 1.00 95.94 98 TYR A CA 1
ATOM 781 C C . TYR A 1 98 ? 4.783 7.934 2.741 1.00 95.94 98 TYR A C 1
ATOM 783 O O . TYR A 1 98 ? 5.028 8.733 1.843 1.00 95.94 98 TYR A O 1
ATOM 791 N N . ALA A 1 99 ? 4.601 8.309 4.001 1.00 94.31 99 ALA A N 1
ATOM 792 C CA . ALA A 1 99 ? 4.870 9.646 4.511 1.00 94.31 99 ALA A CA 1
ATOM 793 C C . ALA A 1 99 ? 6.221 9.671 5.237 1.00 94.31 99 ALA A C 1
ATOM 795 O O . ALA A 1 99 ? 6.621 8.663 5.834 1.00 94.31 99 ALA A O 1
ATOM 796 N N . THR A 1 100 ? 6.898 10.821 5.217 1.00 93.88 100 THR A N 1
ATOM 797 C CA . THR A 1 100 ? 8.162 11.018 5.940 1.00 93.88 100 THR A CA 1
ATOM 798 C C . THR A 1 100 ? 8.157 12.269 6.804 1.00 93.88 100 THR A C 1
ATOM 800 O O . THR A 1 100 ? 7.484 13.251 6.499 1.00 93.88 100 THR A O 1
ATOM 803 N N . THR A 1 101 ? 8.919 12.233 7.898 1.00 91.44 101 THR A N 1
ATOM 804 C CA . THR A 1 101 ? 9.237 13.420 8.710 1.00 91.44 101 THR A CA 1
ATOM 805 C C . THR A 1 101 ? 10.545 14.095 8.295 1.00 91.44 101 THR A C 1
ATOM 807 O O . THR A 1 101 ? 10.952 15.074 8.923 1.00 91.44 101 THR A O 1
ATOM 810 N N . LEU A 1 102 ? 11.245 13.550 7.297 1.00 91.19 102 LEU A N 1
ATOM 811 C CA . LEU A 1 102 ? 12.439 14.174 6.740 1.00 91.19 102 LEU A CA 1
ATOM 812 C C . LEU A 1 102 ? 12.069 15.484 6.022 1.00 91.19 102 LEU A C 1
ATOM 814 O O . LEU A 1 102 ? 10.978 15.591 5.455 1.00 91.19 102 LEU A O 1
ATOM 818 N N . PRO A 1 103 ? 12.947 16.501 6.061 1.00 88.56 103 PRO A N 1
ATOM 819 C CA . PRO A 1 103 ? 12.730 17.719 5.293 1.00 88.56 103 PRO A CA 1
ATOM 820 C C . PRO A 1 103 ? 12.733 17.411 3.784 1.00 88.56 103 PRO A C 1
ATOM 822 O O . PRO A 1 103 ? 13.487 16.536 3.361 1.00 88.56 103 PRO A O 1
ATOM 825 N N . PRO A 1 104 ? 11.950 18.139 2.967 1.00 86.44 104 PRO A N 1
ATOM 826 C CA . PRO A 1 104 ? 12.034 18.039 1.514 1.00 86.44 104 PRO A CA 1
ATOM 827 C C . PRO A 1 104 ? 13.456 18.297 1.003 1.00 86.44 104 PRO A C 1
ATOM 829 O O . PRO A 1 104 ? 14.203 19.102 1.567 1.00 86.44 104 PRO A O 1
ATOM 832 N N . GLU A 1 105 ? 13.811 17.636 -0.091 1.00 86.44 105 GLU A N 1
ATOM 833 C CA . GLU A 1 105 ? 15.100 17.774 -0.767 1.00 86.44 105 GLU A CA 1
ATOM 834 C C . GLU A 1 105 ? 14.926 18.522 -2.085 1.00 86.44 105 GLU A C 1
ATOM 836 O O . GLU A 1 105 ? 13.927 18.345 -2.780 1.00 86.44 105 GLU A O 1
ATOM 841 N N . GLU A 1 106 ? 15.917 19.328 -2.464 1.00 83.88 106 GLU A N 1
ATOM 842 C CA . GLU A 1 106 ? 15.949 19.933 -3.794 1.00 83.88 106 GLU A CA 1
ATOM 843 C C . GLU A 1 106 ? 16.339 18.872 -4.834 1.00 83.88 106 GLU A C 1
ATOM 845 O O . GLU A 1 106 ? 17.435 18.307 -4.810 1.00 83.88 106 GLU A O 1
ATOM 850 N N . LEU A 1 107 ? 15.424 18.602 -5.756 1.00 80.44 107 LEU A N 1
ATOM 851 C CA . LEU A 1 107 ? 15.585 17.692 -6.879 1.00 80.44 107 LEU A CA 1
ATOM 852 C C . LEU A 1 107 ? 16.138 18.422 -8.109 1.00 80.44 107 LEU A C 1
ATOM 854 O O . LEU A 1 107 ? 16.099 19.651 -8.236 1.00 80.44 107 LEU A O 1
ATOM 858 N N . TYR A 1 108 ? 16.622 17.642 -9.078 1.00 73.50 108 TYR A N 1
ATOM 859 C CA . TYR A 1 108 ? 17.105 18.186 -10.344 1.00 73.50 108 TYR A CA 1
ATOM 860 C C . TYR A 1 108 ? 16.039 19.063 -11.022 1.00 73.50 108 TYR A C 1
ATOM 862 O O . TYR A 1 108 ? 14.888 18.661 -11.191 1.00 73.50 108 TYR A O 1
ATOM 870 N N . GLY A 1 109 ? 16.441 20.264 -11.443 1.00 75.88 109 GLY A N 1
ATOM 871 C CA . GLY A 1 109 ? 15.536 21.243 -12.050 1.00 75.88 109 GLY A CA 1
ATOM 872 C C . GLY A 1 109 ? 14.870 22.206 -11.061 1.00 75.88 109 GLY A C 1
ATOM 873 O O . GLY A 1 109 ? 14.013 22.973 -11.493 1.00 75.88 109 GLY A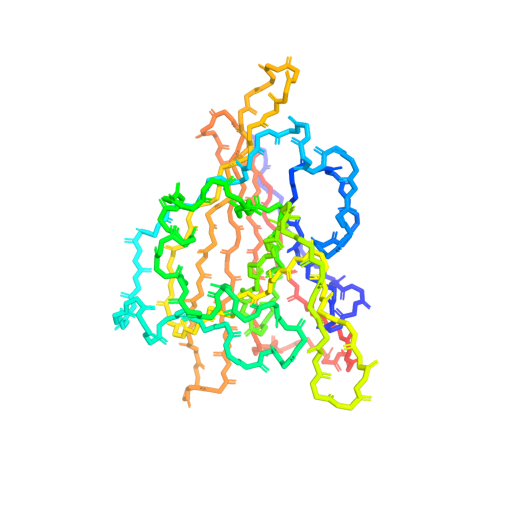 O 1
ATOM 874 N N . GLY A 1 110 ? 15.275 22.208 -9.784 1.00 73.56 110 GLY A N 1
ATOM 875 C CA . GLY A 1 110 ? 14.789 23.150 -8.766 1.00 73.56 110 GLY A CA 1
ATOM 876 C C . GLY A 1 110 ? 13.407 22.802 -8.205 1.00 73.56 110 GLY A C 1
ATOM 877 O O . GLY A 1 110 ? 12.741 23.670 -7.646 1.00 73.56 110 GLY A O 1
ATOM 878 N N . ASN A 1 111 ? 12.960 21.558 -8.395 1.00 77.19 111 ASN A N 1
ATOM 879 C CA . ASN A 1 111 ? 11.759 21.028 -7.749 1.00 77.19 111 ASN A CA 1
ATOM 880 C C . ASN A 1 111 ? 12.101 20.545 -6.336 1.00 77.19 111 ASN A C 1
ATOM 882 O O . ASN A 1 111 ? 13.253 20.233 -6.062 1.00 77.19 111 ASN A O 1
ATOM 886 N N . GLU A 1 112 ? 11.108 20.424 -5.461 1.00 76.62 112 GLU A N 1
ATOM 887 C CA . GLU A 1 112 ? 11.275 19.790 -4.149 1.00 76.62 112 GLU A CA 1
ATOM 888 C C . GLU A 1 112 ? 10.724 18.360 -4.185 1.00 76.62 112 GLU A C 1
ATOM 890 O O . GLU A 1 112 ? 9.761 18.077 -4.906 1.00 76.62 112 GLU A O 1
ATOM 895 N N . SER A 1 113 ? 11.337 17.452 -3.425 1.00 73.19 113 SER A N 1
ATOM 896 C CA . SER A 1 113 ? 10.778 16.123 -3.198 1.00 73.19 113 SER A CA 1
ATOM 897 C C . SER A 1 113 ? 9.458 16.220 -2.439 1.00 73.19 113 SER A C 1
ATOM 899 O O . SER A 1 113 ? 9.220 17.147 -1.658 1.00 73.19 113 SER A O 1
ATOM 901 N N . TYR A 1 114 ? 8.571 15.253 -2.667 1.00 69.56 114 TYR A N 1
ATOM 902 C CA . TYR A 1 114 ? 7.343 15.178 -1.887 1.00 69.56 114 TYR A CA 1
ATOM 903 C C . TYR A 1 114 ? 7.650 14.907 -0.410 1.00 69.56 114 TYR A C 1
ATOM 905 O O . TYR A 1 114 ? 8.632 14.248 -0.069 1.00 69.56 114 TYR A O 1
ATOM 913 N N . SER A 1 115 ? 6.752 15.336 0.483 1.00 70.81 115 SER A N 1
ATOM 914 C CA . SER A 1 115 ? 6.756 14.963 1.911 1.00 70.81 115 SER A CA 1
ATOM 915 C C . SER A 1 115 ? 6.350 13.491 2.134 1.00 70.81 115 SER A C 1
ATOM 917 O O . SER A 1 115 ? 5.647 13.145 3.084 1.00 70.81 115 SER A O 1
ATOM 919 N N . GLY A 1 116 ? 6.770 12.618 1.221 1.00 83.06 116 GLY A N 1
ATOM 920 C CA . GLY A 1 116 ? 6.420 11.217 1.125 1.00 83.06 116 GLY A CA 1
ATOM 921 C C . GLY A 1 116 ? 7.192 10.519 0.005 1.00 83.06 116 GLY A C 1
ATOM 922 O O . GLY A 1 116 ? 8.086 11.088 -0.620 1.00 83.06 116 GLY A O 1
ATOM 923 N N . GLY A 1 117 ? 6.857 9.259 -0.230 1.00 90.44 117 GLY A N 1
ATOM 924 C CA . GLY A 1 117 ? 7.468 8.430 -1.257 1.00 90.44 117 GLY A CA 1
ATOM 925 C C . GLY A 1 117 ? 6.488 7.379 -1.750 1.00 90.44 117 GLY A C 1
ATOM 926 O O . GLY A 1 117 ? 5.676 6.864 -0.983 1.00 90.44 117 GLY A O 1
ATOM 927 N N . GLN A 1 118 ? 6.552 7.073 -3.038 1.00 93.00 118 GLN A N 1
ATOM 928 C CA . GLN A 1 118 ? 5.732 6.048 -3.664 1.00 93.00 118 GLN A CA 1
ATOM 929 C C . GLN A 1 118 ? 6.592 4.841 -4.031 1.00 93.00 118 GLN A C 1
ATOM 931 O O . GLN A 1 118 ? 7.644 5.003 -4.644 1.00 93.00 118 GLN A O 1
ATOM 936 N N . VAL A 1 119 ? 6.129 3.641 -3.688 1.00 95.56 119 VAL A N 1
ATOM 937 C CA . VAL A 1 119 ? 6.777 2.381 -4.069 1.00 95.56 119 VAL A CA 1
ATOM 938 C C . VAL A 1 119 ? 5.827 1.577 -4.946 1.00 95.56 119 VAL A C 1
ATOM 940 O O . VAL A 1 119 ? 4.691 1.299 -4.552 1.00 95.56 119 VAL A O 1
ATOM 943 N N . ILE A 1 120 ? 6.281 1.206 -6.135 1.00 94.12 120 ILE A N 1
ATOM 944 C CA . ILE A 1 120 ? 5.546 0.383 -7.092 1.00 94.12 120 ILE A CA 1
ATOM 945 C C . ILE A 1 120 ? 5.757 -1.089 -6.744 1.00 94.12 120 ILE A C 1
ATOM 947 O O . ILE A 1 120 ? 6.854 -1.494 -6.363 1.00 94.12 120 ILE A O 1
ATOM 951 N N . VAL A 1 121 ? 4.697 -1.893 -6.861 1.00 94.88 121 VAL A N 1
ATOM 952 C CA . VAL A 1 121 ? 4.769 -3.349 -6.688 1.00 94.88 121 VAL A CA 1
ATOM 953 C C . VAL A 1 121 ? 4.658 -4.051 -8.044 1.00 94.88 121 VAL A C 1
ATOM 955 O O . VAL A 1 121 ? 3.624 -3.980 -8.724 1.00 94.88 121 VAL A O 1
ATOM 958 N N . HIS A 1 122 ? 5.713 -4.768 -8.413 1.00 92.69 122 HIS A N 1
ATOM 959 C CA . HIS A 1 122 ? 5.837 -5.554 -9.635 1.00 92.69 122 HIS A CA 1
ATOM 960 C C . HIS A 1 122 ? 5.506 -7.035 -9.401 1.00 92.69 122 HIS A C 1
ATOM 962 O O . HIS A 1 122 ? 5.369 -7.502 -8.273 1.00 92.69 122 HIS A O 1
ATOM 968 N N . GLY A 1 123 ? 5.357 -7.777 -10.501 1.00 91.25 123 GLY A N 1
ATOM 969 C CA . GLY A 1 123 ? 5.164 -9.226 -10.458 1.00 91.25 123 GLY A CA 1
ATOM 970 C C . GLY A 1 123 ? 3.820 -9.681 -9.884 1.00 91.25 123 GLY A C 1
ATOM 971 O O . GLY A 1 123 ? 2.862 -8.910 -9.745 1.00 91.25 123 GLY A O 1
ATOM 972 N N . ASN A 1 124 ? 3.739 -10.980 -9.608 1.00 94.69 124 ASN A N 1
ATOM 973 C CA . ASN A 1 124 ? 2.597 -11.588 -8.939 1.00 94.69 124 ASN A CA 1
ATOM 974 C C . ASN A 1 124 ? 2.837 -11.596 -7.436 1.00 94.69 124 ASN A C 1
ATOM 976 O O . ASN A 1 124 ? 3.863 -12.077 -6.952 1.00 94.69 124 ASN A O 1
ATOM 980 N N . CYS A 1 125 ? 1.854 -11.135 -6.673 1.00 96.69 125 CYS A N 1
ATOM 981 C CA . CYS A 1 125 ? 2.008 -11.023 -5.233 1.00 96.69 125 CYS A CA 1
ATOM 982 C C . CYS A 1 125 ? 0.702 -11.264 -4.478 1.00 96.69 125 CYS A C 1
ATOM 984 O O . CYS A 1 125 ? -0.403 -11.146 -5.014 1.00 96.69 125 CYS A O 1
ATOM 986 N N . THR A 1 126 ? 0.848 -11.597 -3.197 1.00 98.19 126 THR A N 1
ATOM 987 C CA . THR A 1 126 ? -0.228 -11.527 -2.211 1.00 98.19 126 THR A CA 1
ATOM 988 C C . THR A 1 126 ? 0.286 -10.750 -1.009 1.00 98.19 126 THR A C 1
ATOM 990 O O . THR A 1 126 ? 1.220 -11.188 -0.332 1.00 98.19 126 THR A O 1
ATOM 993 N N . LEU A 1 127 ? -0.328 -9.599 -0.754 1.00 98.31 127 LEU A N 1
ATOM 994 C CA . LEU A 1 127 ? -0.003 -8.701 0.346 1.00 98.31 127 LEU A CA 1
ATOM 995 C C . LEU A 1 127 ? -1.193 -8.609 1.301 1.00 98.31 127 LEU A C 1
ATOM 997 O O . LEU A 1 127 ? -2.351 -8.565 0.877 1.00 98.31 127 LEU A O 1
ATOM 1001 N N . LEU A 1 128 ? -0.912 -8.577 2.598 1.00 97.94 128 LEU A N 1
ATOM 1002 C CA . LEU A 1 128 ? -1.898 -8.337 3.644 1.00 97.94 128 LEU A CA 1
ATOM 1003 C C . LEU A 1 128 ? -1.614 -6.986 4.297 1.00 97.94 128 LEU A C 1
ATOM 1005 O O . LEU A 1 128 ? -0.535 -6.781 4.848 1.00 97.94 128 LEU A O 1
ATOM 1009 N N . PHE A 1 129 ? -2.599 -6.097 4.269 1.00 97.56 129 PHE A N 1
ATOM 1010 C CA . PHE A 1 129 ? -2.550 -4.794 4.919 1.00 97.56 129 PHE A CA 1
ATOM 1011 C C . PHE A 1 129 ? -3.438 -4.794 6.159 1.00 97.56 129 PHE A C 1
ATOM 1013 O O . PHE A 1 129 ? -4.592 -5.215 6.091 1.00 97.56 129 PHE A O 1
ATOM 1020 N N . GLU A 1 130 ? -2.921 -4.314 7.285 1.00 96.19 130 GLU A N 1
ATOM 1021 C CA . GLU A 1 130 ? -3.670 -4.125 8.528 1.00 96.19 130 GLU A CA 1
ATOM 1022 C C . GLU A 1 130 ? -3.715 -2.636 8.883 1.00 96.19 130 GLU A C 1
ATOM 1024 O O . GLU A 1 130 ? -2.675 -2.005 9.086 1.00 96.19 130 GLU A O 1
ATOM 1029 N N . VAL A 1 131 ? -4.931 -2.096 8.981 1.00 95.00 131 VAL A N 1
ATOM 1030 C CA . VAL A 1 131 ? -5.205 -0.719 9.406 1.00 95.00 131 VAL A CA 1
ATOM 1031 C C . VAL A 1 131 ? -5.752 -0.760 10.827 1.00 95.00 131 VAL A C 1
ATOM 1033 O O . VAL A 1 131 ? -6.848 -1.275 11.068 1.00 95.00 131 VAL A O 1
ATOM 1036 N N . VAL A 1 132 ? -4.965 -0.250 11.774 1.00 90.69 132 VAL A N 1
ATOM 1037 C CA . VAL A 1 132 ? -5.330 -0.181 13.193 1.00 90.69 132 VAL A CA 1
ATOM 1038 C C . VAL A 1 132 ? -5.991 1.161 13.474 1.00 90.69 132 VAL A C 1
ATOM 1040 O O . VAL A 1 132 ? -5.392 2.206 13.235 1.00 90.69 132 VAL A O 1
ATOM 1043 N N . HIS A 1 133 ? -7.197 1.125 14.033 1.00 82.56 133 HIS A N 1
ATOM 1044 C CA . HIS A 1 133 ? -7.932 2.333 14.392 1.00 82.56 133 HIS A CA 1
ATOM 1045 C C . HIS A 1 133 ? -7.479 2.868 15.751 1.00 82.56 133 HIS A C 1
ATOM 1047 O O . HIS A 1 133 ? -7.350 2.113 16.719 1.00 82.56 133 HIS A O 1
ATOM 1053 N N . ALA A 1 134 ? -7.244 4.178 15.833 1.00 78.50 134 ALA A N 1
ATOM 1054 C CA . ALA A 1 134 ? -6.801 4.838 17.064 1.00 78.50 134 ALA A CA 1
ATOM 1055 C C . ALA A 1 134 ? -7.870 4.830 18.175 1.00 78.50 134 ALA A C 1
ATOM 1057 O O . ALA A 1 134 ? -7.542 4.924 19.357 1.00 78.50 134 ALA A O 1
ATOM 1058 N N . ASP A 1 135 ? -9.142 4.677 17.808 1.00 80.94 135 ASP A N 1
ATOM 1059 C CA . ASP A 1 135 ? -10.295 4.628 18.714 1.00 80.94 135 ASP A CA 1
ATOM 1060 C C . ASP A 1 135 ? -10.525 3.246 19.365 1.00 80.94 135 ASP A C 1
ATOM 1062 O O . ASP A 1 135 ? -11.454 3.072 20.157 1.00 80.94 135 ASP A O 1
ATOM 1066 N N . GLY A 1 136 ? -9.669 2.262 19.066 1.00 76.88 136 GLY A N 1
ATOM 1067 C CA . GLY A 1 136 ? -9.749 0.909 19.614 1.00 76.88 136 GLY A CA 1
ATOM 1068 C C . GLY A 1 136 ? -10.744 -0.010 18.900 1.00 76.88 136 GLY A C 1
ATOM 1069 O O . GLY A 1 136 ? -10.974 -1.128 19.375 1.00 76.88 136 GLY A O 1
ATOM 1070 N N . LEU A 1 137 ? -11.321 0.412 17.769 1.00 83.50 137 LEU A N 1
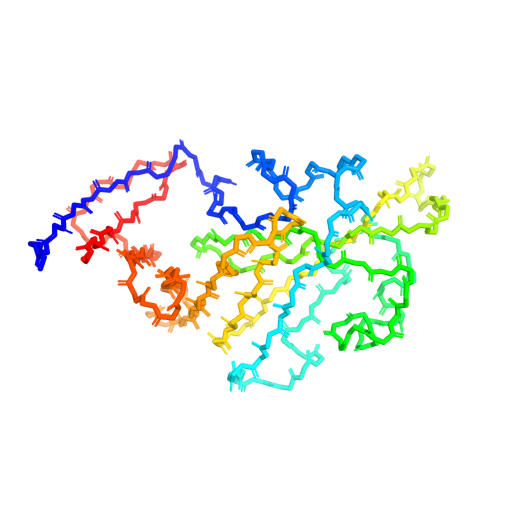ATOM 1071 C CA . LEU A 1 137 ? -12.099 -0.481 16.914 1.00 83.50 137 LEU A CA 1
ATOM 1072 C C . LEU A 1 137 ? -11.229 -1.629 16.364 1.00 83.50 137 LEU A C 1
ATOM 1074 O O . LEU A 1 137 ? -10.012 -1.484 16.207 1.00 83.50 137 LEU A O 1
ATOM 1078 N N . PRO A 1 138 ? -11.831 -2.795 16.052 1.00 86.06 138 PRO A N 1
ATOM 1079 C CA . PRO A 1 138 ? -11.101 -3.899 15.444 1.00 86.06 138 PRO A CA 1
ATOM 1080 C C . PRO A 1 138 ? -10.409 -3.454 14.158 1.00 86.06 138 PRO A C 1
ATOM 1082 O O . PRO A 1 138 ? -11.043 -2.841 13.303 1.00 86.06 138 PRO A O 1
ATOM 1085 N N . ALA A 1 139 ? -9.135 -3.817 14.006 1.00 89.75 139 ALA A N 1
ATOM 1086 C CA . ALA A 1 139 ? -8.384 -3.498 12.802 1.00 89.75 139 ALA A CA 1
ATOM 1087 C C . ALA A 1 139 ? -9.094 -4.030 11.546 1.00 89.75 139 ALA A C 1
ATOM 1089 O O . ALA A 1 139 ? -9.610 -5.159 11.531 1.00 89.75 139 ALA A O 1
ATOM 1090 N N . ASN A 1 140 ? -9.083 -3.217 10.494 1.00 93.31 140 ASN A N 1
ATOM 1091 C CA . ASN A 1 140 ? -9.476 -3.663 9.166 1.00 93.31 140 ASN A CA 1
ATOM 1092 C C . ASN A 1 140 ? -8.281 -4.353 8.516 1.00 93.31 140 ASN A C 1
ATOM 1094 O O . ASN A 1 140 ? -7.148 -3.882 8.617 1.00 93.31 140 ASN A O 1
ATOM 1098 N N . GLN A 1 141 ? -8.534 -5.480 7.861 1.00 96.12 141 GLN A N 1
ATOM 1099 C CA . GLN A 1 141 ? -7.512 -6.217 7.135 1.00 96.12 141 GLN A CA 1
ATOM 1100 C C . GLN A 1 141 ? -7.900 -6.329 5.667 1.00 96.12 141 GLN A C 1
ATOM 1102 O O . GLN A 1 141 ? -9.034 -6.675 5.338 1.00 96.12 141 GLN A O 1
ATOM 1107 N N . TYR A 1 142 ? -6.939 -6.084 4.789 1.00 97.12 142 TYR A N 1
ATOM 1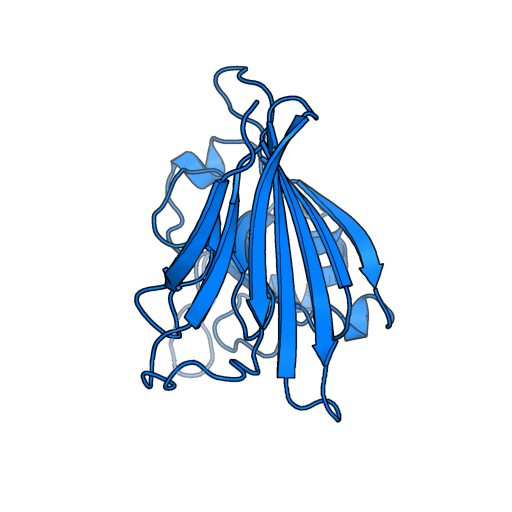108 C CA . TYR A 1 142 ? -7.119 -6.111 3.347 1.00 97.12 142 TYR A CA 1
ATOM 1109 C C . TYR A 1 142 ? -6.099 -7.069 2.759 1.00 97.12 142 TYR A C 1
ATOM 1111 O O . TYR A 1 142 ? -4.898 -6.814 2.798 1.00 97.12 142 TYR A O 1
ATOM 1119 N N . ARG A 1 143 ? -6.569 -8.192 2.223 1.00 97.81 143 ARG A N 1
ATOM 1120 C CA . ARG A 1 143 ? -5.718 -9.123 1.485 1.00 97.81 143 ARG A CA 1
ATOM 1121 C C . ARG A 1 143 ? -5.820 -8.801 0.004 1.00 97.81 143 ARG A C 1
ATOM 1123 O O . ARG A 1 143 ? -6.889 -8.989 -0.578 1.00 97.81 143 ARG A O 1
ATOM 1130 N N . VAL A 1 144 ? -4.730 -8.332 -0.587 1.00 97.25 144 VAL A N 1
ATOM 1131 C CA . VAL A 1 144 ? -4.646 -7.956 -1.998 1.00 97.25 144 VAL A CA 1
ATOM 1132 C C . VAL A 1 144 ? -3.804 -8.989 -2.730 1.00 97.25 144 VAL A C 1
ATOM 1134 O O . VAL A 1 144 ? -2.660 -9.235 -2.362 1.00 97.25 144 VAL A O 1
ATOM 1137 N N . LYS A 1 145 ? -4.380 -9.602 -3.761 1.00 96.94 145 LYS A N 1
ATOM 1138 C CA . LYS A 1 145 ? -3.708 -10.555 -4.643 1.00 96.94 145 LYS A CA 1
ATOM 1139 C C . LYS A 1 145 ? -3.641 -9.990 -6.053 1.00 96.94 145 LYS A C 1
ATOM 1141 O O . LYS A 1 145 ? -4.670 -9.565 -6.575 1.00 96.94 145 LYS A O 1
ATOM 1146 N N . VAL A 1 146 ? -2.461 -10.027 -6.657 1.00 94.44 146 VAL A N 1
ATOM 1147 C CA . VAL A 1 146 ? -2.215 -9.622 -8.042 1.00 94.44 146 VAL A CA 1
ATOM 1148 C C . VAL A 1 146 ? -1.690 -10.830 -8.804 1.00 94.44 146 VAL A C 1
ATOM 1150 O O . VAL A 1 146 ? -0.664 -11.396 -8.439 1.00 94.44 146 VAL A O 1
ATOM 1153 N N . ASP A 1 147 ? -2.402 -11.219 -9.858 1.00 91.88 147 ASP A N 1
ATOM 1154 C CA . ASP A 1 147 ? -1.983 -12.261 -10.791 1.00 91.88 147 ASP A CA 1
ATOM 1155 C C . ASP A 1 147 ? -1.923 -11.686 -12.206 1.00 91.88 147 ASP A C 1
ATOM 1157 O O . ASP A 1 147 ? -2.873 -11.069 -12.685 1.00 91.88 147 ASP A O 1
ATOM 1161 N N . THR A 1 148 ? -0.842 -11.945 -12.920 1.00 86.38 148 THR A N 1
ATOM 1162 C CA . THR A 1 148 ? -0.719 -11.629 -14.337 1.00 86.38 148 THR A CA 1
ATOM 1163 C C . THR A 1 148 ? -1.464 -12.692 -15.146 1.00 86.38 148 THR A C 1
ATOM 1165 O O . THR A 1 148 ? -1.250 -13.893 -14.974 1.00 86.38 148 THR A O 1
ATOM 1168 N N . ILE A 1 149 ? -2.352 -12.262 -16.036 1.00 80.12 149 ILE A N 1
ATOM 1169 C CA . ILE A 1 149 ? -3.200 -13.106 -16.881 1.00 80.12 149 ILE A CA 1
ATOM 1170 C C . ILE A 1 149 ? -2.982 -12.781 -18.368 1.00 80.12 149 ILE A C 1
ATOM 1172 O O . ILE A 1 149 ? -2.487 -11.710 -18.712 1.00 80.12 149 ILE A O 1
ATOM 1176 N N . ALA A 1 150 ? -3.330 -13.739 -19.237 1.00 63.91 150 ALA A N 1
ATOM 1177 C CA . ALA A 1 150 ? -3.304 -13.633 -20.703 1.00 63.91 150 ALA A CA 1
ATOM 1178 C C . ALA A 1 150 ? -1.993 -13.069 -21.298 1.00 63.91 150 ALA A C 1
ATOM 1180 O O . ALA A 1 150 ? -1.860 -11.882 -21.591 1.00 63.91 150 ALA A O 1
ATOM 1181 N N . ASN A 1 151 ? -1.017 -13.962 -21.515 1.00 63.72 151 ASN A N 1
ATOM 1182 C CA . ASN A 1 151 ? 0.267 -13.669 -22.175 1.00 63.72 151 ASN A CA 1
ATOM 1183 C C . ASN A 1 151 ? 1.053 -12.485 -21.580 1.00 63.72 151 ASN A C 1
ATOM 1185 O O . ASN A 1 151 ? 1.779 -11.808 -22.299 1.00 63.72 151 ASN A O 1
ATOM 1189 N N . HIS A 1 152 ? 0.942 -12.265 -20.269 1.00 62.72 152 HIS A N 1
ATOM 1190 C CA . HIS A 1 152 ? 1.642 -11.205 -19.538 1.00 62.72 152 HIS A CA 1
ATOM 1191 C C . HIS A 1 152 ? 1.174 -9.767 -19.807 1.00 62.72 152 HIS A C 1
ATOM 1193 O O . HIS A 1 152 ? 1.843 -8.826 -19.393 1.00 62.72 152 HIS A O 1
ATOM 1199 N N . CYS A 1 153 ? 0.029 -9.573 -20.466 1.00 66.69 153 CYS A N 1
ATOM 1200 C CA . CYS A 1 153 ? -0.439 -8.233 -20.830 1.00 66.69 153 CYS A CA 1
ATOM 1201 C C . CYS A 1 153 ? -1.449 -7.635 -19.844 1.00 66.69 153 CYS A C 1
ATOM 1203 O O . CYS A 1 153 ? -1.636 -6.421 -19.837 1.00 66.69 153 CYS A O 1
ATOM 1205 N N . TYR A 1 154 ? -2.096 -8.456 -19.015 1.00 76.31 154 TYR A N 1
ATOM 1206 C CA . TYR A 1 154 ? -3.172 -8.004 -18.136 1.00 76.31 154 TYR A CA 1
ATOM 1207 C C . TYR A 1 154 ? -2.973 -8.496 -16.709 1.00 76.31 154 TYR A C 1
ATOM 1209 O O . TYR A 1 154 ? -2.356 -9.532 -16.475 1.00 76.31 154 TYR A O 1
ATOM 1217 N N . LYS A 1 155 ? -3.534 -7.772 -15.740 1.00 83.38 155 LYS A N 1
ATOM 1218 C CA . LYS A 1 155 ? -3.536 -8.176 -14.332 1.00 83.38 155 LYS A CA 1
ATOM 1219 C C . LYS A 1 155 ? -4.954 -8.493 -13.874 1.00 83.38 155 LYS A C 1
ATOM 1221 O O . LYS A 1 155 ? -5.929 -7.864 -14.288 1.00 83.38 155 LYS A O 1
ATOM 1226 N N . ARG A 1 156 ? -5.068 -9.476 -12.994 1.00 89.62 156 ARG A N 1
ATOM 1227 C CA . ARG A 1 156 ? -6.230 -9.736 -12.159 1.00 89.62 156 ARG A CA 1
ATOM 1228 C C . ARG A 1 156 ? -5.876 -9.324 -10.745 1.00 89.62 156 ARG A C 1
ATOM 1230 O O . ARG A 1 156 ? -4.943 -9.865 -10.160 1.00 89.62 156 ARG A O 1
ATOM 1237 N N . VAL A 1 157 ? -6.650 -8.400 -10.197 1.00 91.06 157 VAL A N 1
ATOM 1238 C CA . VAL A 1 157 ? -6.461 -7.887 -8.845 1.00 91.06 157 VAL A CA 1
ATOM 1239 C C . VAL A 1 157 ? -7.663 -8.262 -8.000 1.00 91.06 157 VAL A C 1
ATOM 1241 O O . VAL A 1 157 ? -8.806 -7.981 -8.355 1.00 91.06 157 VAL A O 1
ATOM 1244 N N . GLN A 1 158 ? -7.414 -8.942 -6.889 1.00 94.25 158 GLN A N 1
ATOM 1245 C CA . GLN A 1 158 ? -8.435 -9.358 -5.940 1.00 94.25 158 GLN A CA 1
ATOM 1246 C C . GLN A 1 158 ? -8.157 -8.723 -4.584 1.00 94.25 158 GLN A C 1
ATOM 1248 O O . GLN A 1 158 ? -7.112 -8.959 -3.989 1.00 94.25 158 GLN A O 1
ATOM 1253 N N . ILE A 1 159 ? -9.127 -7.973 -4.075 1.00 94.56 159 ILE A N 1
ATOM 1254 C CA . ILE A 1 159 ? -9.077 -7.301 -2.778 1.00 94.56 159 ILE A CA 1
ATOM 1255 C C . ILE A 1 159 ? -10.101 -7.983 -1.886 1.00 94.56 159 ILE A C 1
ATOM 1257 O O . ILE A 1 159 ? -11.284 -8.028 -2.216 1.00 94.56 159 ILE A O 1
ATOM 1261 N N . THR A 1 160 ? -9.662 -8.547 -0.768 1.00 96.31 160 THR A N 1
ATOM 1262 C CA . THR A 1 160 ? -10.557 -9.136 0.229 1.00 96.31 160 THR A CA 1
ATOM 1263 C C . THR A 1 160 ? -10.491 -8.345 1.520 1.00 96.31 160 THR A C 1
ATOM 1265 O O . THR A 1 160 ? -9.438 -8.287 2.150 1.00 96.31 160 THR A O 1
ATOM 1268 N N . GLU A 1 161 ? -11.627 -7.793 1.925 1.00 95.12 161 GLU A N 1
ATOM 1269 C CA . GLU A 1 161 ? -11.787 -7.029 3.155 1.00 95.12 161 GLU A CA 1
ATOM 1270 C C . GLU A 1 161 ? -12.232 -7.950 4.295 1.00 95.12 161 GLU A C 1
ATOM 1272 O O . GLU A 1 161 ? -13.191 -8.731 4.168 1.00 95.12 161 GLU A O 1
ATOM 1277 N N . TYR A 1 162 ? -11.560 -7.822 5.432 1.00 93.69 162 TYR A N 1
ATOM 1278 C CA . TYR A 1 162 ? -11.917 -8.475 6.678 1.00 93.69 162 TYR A CA 1
ATOM 1279 C C . TYR A 1 162 ? -12.076 -7.438 7.785 1.00 93.69 162 TYR A C 1
ATOM 1281 O O . TYR A 1 162 ? -11.197 -6.608 8.010 1.00 93.69 162 TYR A O 1
ATOM 1289 N N . THR A 1 163 ? -13.151 -7.567 8.554 1.00 87.94 163 THR A N 1
ATOM 1290 C CA . THR A 1 163 ? -13.345 -6.829 9.806 1.00 87.94 163 THR A CA 1
ATOM 1291 C C . THR A 1 163 ? -13.405 -7.844 10.935 1.00 87.94 163 THR A C 1
ATOM 1293 O O . THR A 1 163 ? -14.141 -8.830 10.847 1.00 87.94 163 THR A O 1
ATOM 1296 N N . ALA A 1 164 ? -12.599 -7.655 11.983 1.00 84.44 164 ALA A N 1
ATOM 1297 C CA . ALA A 1 164 ? -12.502 -8.605 13.097 1.00 84.44 164 ALA A CA 1
ATOM 1298 C C . ALA A 1 164 ? -12.284 -10.069 12.634 1.00 84.44 164 ALA A C 1
ATOM 1300 O O . ALA A 1 164 ? -12.897 -11.002 13.155 1.00 84.44 164 ALA A O 1
ATOM 1301 N N . ARG A 1 165 ? -11.415 -10.265 11.626 1.00 82.75 165 ARG A N 1
ATOM 1302 C CA . ARG A 1 165 ? -11.080 -11.560 10.983 1.00 82.75 165 ARG A CA 1
ATOM 1303 C C . ARG A 1 165 ? -12.222 -12.254 10.238 1.00 82.75 165 ARG A C 1
ATOM 1305 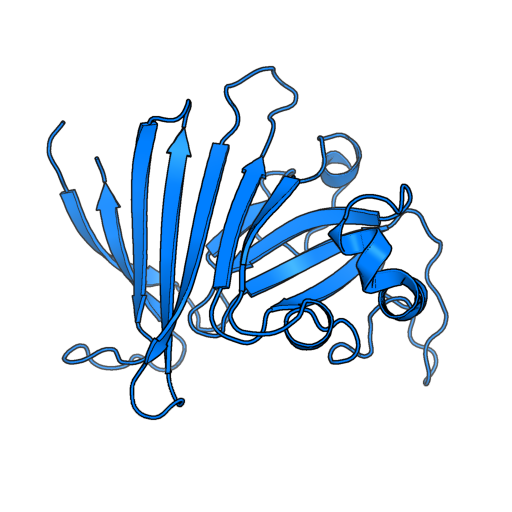O O . ARG A 1 165 ? -12.070 -13.393 9.794 1.00 82.75 165 ARG A O 1
ATOM 1312 N N . ARG A 1 166 ? -13.361 -11.594 10.064 1.00 87.12 166 ARG A N 1
ATOM 1313 C CA . ARG A 1 166 ? -14.457 -12.099 9.246 1.00 87.12 166 ARG A CA 1
ATOM 1314 C C . ARG A 1 166 ? -14.379 -11.475 7.861 1.00 87.12 166 ARG A C 1
ATOM 1316 O O . ARG A 1 166 ? -14.315 -10.260 7.758 1.00 87.12 166 ARG A O 1
ATOM 1323 N N . LYS A 1 167 ? -14.421 -12.302 6.812 1.00 91.25 167 LYS A N 1
ATOM 1324 C CA . LYS A 1 167 ? -14.544 -11.831 5.425 1.00 91.25 167 LYS A CA 1
ATOM 1325 C C . LYS A 1 167 ? -15.869 -11.078 5.271 1.00 91.25 167 LYS A C 1
ATOM 1327 O O . LYS A 1 167 ? -16.920 -11.682 5.487 1.00 91.25 167 LYS A O 1
ATOM 1332 N N . CYS A 1 168 ? -15.800 -9.800 4.913 1.00 91.25 168 CYS A N 1
ATOM 1333 C CA . CYS A 1 168 ? -16.967 -8.927 4.755 1.00 91.25 168 CYS A CA 1
ATOM 1334 C C . CYS A 1 168 ? -17.244 -8.636 3.279 1.00 91.25 168 CYS A C 1
ATOM 1336 O O . CYS A 1 168 ? -18.392 -8.668 2.839 1.00 91.25 168 CYS A O 1
ATOM 1338 N N . ARG A 1 169 ? -16.185 -8.400 2.499 1.00 92.00 169 ARG A N 1
ATOM 1339 C CA . ARG A 1 169 ? -16.296 -7.980 1.104 1.00 92.00 169 ARG A CA 1
ATOM 1340 C C . ARG A 1 169 ? -15.134 -8.500 0.273 1.00 92.00 169 ARG A C 1
ATOM 1342 O O . ARG A 1 169 ? -14.042 -8.745 0.776 1.00 92.00 169 ARG A O 1
ATOM 1349 N N . GLU A 1 170 ? -15.385 -8.710 -1.007 1.00 93.50 170 GLU A N 1
ATOM 1350 C CA . GLU A 1 170 ? -14.373 -9.074 -1.990 1.00 93.50 170 GLU A CA 1
ATOM 1351 C C . GLU A 1 170 ? -14.622 -8.309 -3.283 1.00 93.50 170 GLU A C 1
ATOM 1353 O O . GLU A 1 170 ? -15.736 -8.329 -3.805 1.00 93.50 170 GLU A O 1
ATOM 1358 N N . LEU A 1 171 ? -13.583 -7.664 -3.798 1.00 91.44 171 LEU A N 1
ATOM 1359 C CA . LEU A 1 171 ? -13.575 -6.970 -5.074 1.00 91.44 171 LEU A CA 1
ATOM 1360 C C . LEU A 1 171 ? -12.611 -7.694 -6.010 1.00 91.44 171 LEU A C 1
ATOM 1362 O O . LEU A 1 171 ? -11.496 -8.031 -5.615 1.00 91.44 171 LEU A O 1
ATOM 1366 N N . VAL A 1 172 ? -13.034 -7.940 -7.247 1.00 90.25 172 VAL A N 1
ATOM 1367 C CA . VAL A 1 172 ? -12.188 -8.528 -8.292 1.00 90.25 172 VAL A CA 1
ATOM 1368 C C . VAL A 1 172 ? -12.187 -7.612 -9.505 1.00 90.25 172 VAL A C 1
ATOM 1370 O O . VAL A 1 172 ? -13.240 -7.370 -10.095 1.00 90.25 172 VAL A O 1
ATOM 1373 N N . ILE A 1 173 ? -11.004 -7.137 -9.874 1.00 86.31 173 ILE A N 1
ATOM 1374 C CA . ILE A 1 173 ? -10.723 -6.323 -11.055 1.00 86.31 173 ILE A CA 1
ATOM 1375 C C . ILE A 1 173 ? -9.986 -7.225 -12.046 1.00 86.31 173 ILE A C 1
ATOM 1377 O O . ILE A 1 173 ? -8.980 -7.837 -11.692 1.00 86.31 173 ILE A O 1
ATOM 1381 N N . ASN A 1 174 ? -10.478 -7.329 -13.278 1.00 79.25 174 ASN A N 1
ATOM 1382 C CA . ASN A 1 174 ? -9.781 -8.034 -14.354 1.00 79.25 174 ASN A CA 1
ATOM 1383 C C . ASN A 1 174 ? -9.403 -7.013 -15.429 1.00 79.25 174 ASN A C 1
ATOM 1385 O O . ASN A 1 174 ? -10.273 -6.292 -15.911 1.00 79.25 174 ASN A O 1
ATOM 1389 N N . GLY A 1 175 ? -8.129 -6.971 -15.823 1.00 64.94 175 GLY A N 1
ATOM 1390 C CA . GLY A 1 175 ? -7.668 -6.124 -16.927 1.00 64.94 175 GLY A CA 1
ATOM 1391 C C . GLY A 1 175 ? -8.321 -6.487 -18.266 1.00 64.94 175 GLY A C 1
ATOM 1392 O O . GLY A 1 175 ? -8.537 -5.618 -19.104 1.00 64.94 175 GLY A O 1
ATOM 1393 N N . GLU A 1 176 ? -8.717 -7.751 -18.438 1.00 62.16 176 GLU A N 1
ATOM 1394 C CA . GLU A 1 176 ? -9.551 -8.204 -19.551 1.00 62.16 176 GLU A CA 1
ATOM 1395 C C . GLU A 1 176 ? -11.024 -8.219 -19.122 1.00 62.16 176 GLU A C 1
ATOM 1397 O O . GLU A 1 176 ? -11.513 -9.183 -18.527 1.00 62.16 176 GLU A O 1
ATOM 1402 N N . ASN A 1 177 ? -11.764 -7.150 -19.414 1.00 51.66 177 ASN A N 1
ATOM 1403 C CA . ASN A 1 177 ? -13.222 -7.174 -19.303 1.00 51.66 177 ASN A CA 1
ATOM 1404 C C . ASN A 1 177 ? -13.817 -7.913 -20.507 1.00 51.66 177 ASN A C 1
ATOM 1406 O O . ASN A 1 177 ? -14.303 -7.299 -21.453 1.00 51.66 177 ASN A O 1
ATOM 1410 N N . TYR A 1 178 ? -13.762 -9.246 -20.474 1.00 49.75 178 TYR A N 1
ATOM 1411 C CA . TYR A 1 178 ? -14.526 -10.099 -21.384 1.00 49.75 178 TYR A CA 1
ATOM 1412 C C . TYR A 1 178 ? -16.022 -9.744 -21.269 1.00 49.75 178 TYR A C 1
ATOM 1414 O O . TYR A 1 178 ? -16.604 -9.835 -20.189 1.00 49.75 178 TYR A O 1
ATOM 1422 N N . ASP A 1 179 ? -16.621 -9.328 -22.387 1.00 41.66 179 ASP A N 1
ATOM 1423 C CA . ASP A 1 179 ? -18.064 -9.126 -22.615 1.00 41.66 179 ASP A CA 1
ATOM 1424 C C . ASP A 1 179 ? -18.736 -7.839 -22.096 1.00 41.66 179 ASP A C 1
ATOM 1426 O O . ASP A 1 179 ? -19.940 -7.664 -22.301 1.00 41.66 179 ASP A O 1
ATOM 1430 N N . VAL A 1 180 ? -18.004 -6.893 -21.501 1.00 46.53 180 VAL A N 1
ATOM 1431 C CA . VAL A 1 180 ? -18.560 -5.581 -21.112 1.00 46.53 180 VAL A CA 1
ATOM 1432 C C . VAL A 1 180 ? -17.918 -4.500 -21.984 1.00 46.53 180 VAL A C 1
ATOM 1434 O O . VAL A 1 180 ? -16.691 -4.482 -22.074 1.00 46.53 180 VAL A O 1
ATOM 1437 N N . PRO A 1 181 ? -18.684 -3.610 -22.653 1.00 43.34 181 PRO A N 1
ATOM 1438 C CA . PRO A 1 181 ? -18.093 -2.566 -23.482 1.00 43.34 181 PRO A CA 1
ATOM 1439 C C . PRO A 1 181 ? -17.109 -1.758 -22.636 1.00 43.34 181 PRO A C 1
ATOM 1441 O O . PRO A 1 181 ? -17.490 -1.147 -21.638 1.00 43.34 181 PRO A O 1
ATOM 1444 N N . TYR A 1 182 ? -15.835 -1.820 -23.019 1.00 43.78 182 TYR A N 1
ATOM 1445 C CA . TYR A 1 182 ? -14.763 -1.040 -22.424 1.00 43.78 182 TYR A CA 1
ATOM 1446 C C . TYR A 1 182 ? -15.134 0.438 -22.555 1.00 43.78 182 TYR A C 1
ATOM 1448 O O . TYR A 1 182 ? -15.126 0.997 -23.653 1.00 43.78 182 TYR A O 1
ATOM 1456 N N . ILE A 1 183 ? -15.525 1.056 -21.442 1.00 50.41 183 ILE A N 1
ATOM 1457 C CA . ILE A 1 183 ? -15.642 2.506 -21.364 1.00 50.41 183 ILE A CA 1
ATOM 1458 C C . ILE A 1 183 ? -14.224 2.983 -21.081 1.00 50.41 183 ILE A C 1
ATOM 1460 O O . ILE A 1 183 ? -13.695 2.736 -19.999 1.00 50.41 183 ILE A O 1
ATOM 1464 N N . THR A 1 184 ? -13.589 3.592 -22.084 1.00 48.59 184 THR A N 1
ATOM 1465 C CA . THR A 1 184 ? -12.243 4.161 -21.961 1.00 48.59 184 THR A CA 1
ATOM 1466 C C . THR A 1 184 ? -12.172 5.031 -20.716 1.00 48.59 184 THR A C 1
ATOM 1468 O O . THR A 1 184 ? -13.034 5.889 -20.514 1.00 48.59 184 THR A O 1
ATOM 1471 N N . GLY A 1 185 ? -11.165 4.807 -19.879 1.00 51.25 185 GLY A N 1
ATOM 1472 C CA . GLY A 1 185 ? -11.037 5.542 -18.640 1.00 51.25 185 GLY A CA 1
ATOM 1473 C C . GLY A 1 185 ? -11.827 4.966 -17.472 1.00 51.25 185 GLY A C 1
ATOM 1474 O O . GLY A 1 185 ? -11.902 5.685 -16.500 1.00 51.25 185 GLY A O 1
ATOM 1475 N N . GLN A 1 186 ? -12.416 3.762 -17.496 1.00 60.72 186 GLN A N 1
ATOM 1476 C CA . GLN A 1 186 ? -13.103 3.173 -16.326 1.00 60.72 186 GLN A CA 1
ATOM 1477 C C . GLN A 1 186 ? -12.638 1.743 -16.021 1.00 60.72 186 GLN A C 1
ATOM 1479 O O . GLN A 1 186 ? -12.484 0.919 -16.923 1.00 60.72 186 GLN A O 1
ATOM 1484 N N . GLN A 1 187 ? -12.479 1.413 -14.733 1.00 67.94 187 GLN A N 1
ATOM 1485 C CA . GLN A 1 187 ? -12.131 0.056 -14.288 1.00 67.94 187 GLN A CA 1
ATOM 1486 C C . GLN A 1 187 ? -13.374 -0.668 -13.766 1.00 67.94 187 GLN A C 1
ATOM 1488 O O . GLN A 1 187 ? -13.945 -0.287 -12.747 1.00 67.94 187 GLN A O 1
ATOM 1493 N N . TYR A 1 188 ? -13.804 -1.726 -14.454 1.00 75.50 188 TYR A N 1
ATOM 1494 C CA . TYR A 1 188 ? -14.905 -2.564 -13.977 1.00 75.50 188 TYR A CA 1
ATOM 1495 C C . TYR A 1 188 ? -14.422 -3.549 -12.909 1.00 75.50 188 TYR A C 1
ATOM 1497 O O . TYR A 1 188 ? -13.410 -4.234 -13.076 1.00 75.50 188 TYR A O 1
ATOM 1505 N N . CYS A 1 189 ? -15.180 -3.650 -11.823 1.00 80.69 189 CYS A N 1
ATOM 1506 C CA . CYS A 1 189 ? -14.941 -4.593 -10.749 1.00 80.69 189 CYS A CA 1
ATOM 1507 C C . CYS A 1 189 ? -16.207 -5.384 -10.411 1.00 80.69 189 CYS A C 1
ATOM 1509 O O . CYS A 1 189 ? -17.342 -4.913 -10.518 1.00 80.69 189 CYS A O 1
ATOM 1511 N N . VAL A 1 190 ? -15.999 -6.624 -9.983 1.00 85.00 190 VAL A N 1
ATOM 1512 C CA . VAL A 1 190 ? -17.049 -7.495 -9.465 1.00 85.00 190 VAL A CA 1
ATOM 1513 C C . VAL A 1 190 ? -16.939 -7.521 -7.950 1.00 85.00 190 VAL A C 1
ATOM 1515 O O . VAL A 1 190 ? -15.927 -7.968 -7.413 1.00 85.00 190 VAL A O 1
ATOM 1518 N N . ILE A 1 191 ? -17.995 -7.087 -7.269 1.00 86.19 191 ILE A N 1
ATOM 1519 C CA . ILE A 1 191 ? -18.062 -7.016 -5.811 1.00 86.19 191 ILE A CA 1
ATOM 1520 C C . ILE A 1 191 ? -18.913 -8.174 -5.289 1.00 86.19 191 ILE A C 1
ATOM 1522 O O . ILE A 1 191 ? -19.969 -8.488 -5.841 1.00 86.19 191 ILE A O 1
ATOM 1526 N N . THR A 1 192 ? -18.443 -8.823 -4.226 1.00 88.62 192 THR A N 1
ATOM 1527 C CA . THR A 1 192 ? -19.188 -9.812 -3.442 1.00 88.62 192 THR A CA 1
ATOM 1528 C C . THR A 1 192 ? -19.218 -9.400 -1.970 1.00 88.62 192 THR A C 1
ATOM 1530 O O . THR A 1 192 ? -18.161 -9.258 -1.361 1.00 88.62 192 THR A O 1
ATOM 1533 N N . GLU A 1 193 ? -20.409 -9.280 -1.389 1.00 89.62 193 GLU A N 1
ATOM 1534 C CA . GLU A 1 193 ? -20.636 -9.001 0.040 1.00 89.62 193 GLU A CA 1
ATOM 1535 C C . GLU A 1 193 ? -21.115 -10.268 0.771 1.00 89.62 193 GLU A C 1
ATOM 1537 O O . GLU A 1 193 ? -21.833 -11.088 0.178 1.00 89.62 193 GLU A O 1
ATOM 1542 N N . TYR A 1 194 ? -20.681 -10.453 2.027 1.00 87.00 194 TYR A N 1
ATOM 1543 C CA . TYR A 1 194 ? -20.785 -11.711 2.792 1.00 87.00 194 TYR A CA 1
ATOM 1544 C C . TYR A 1 194 ? -21.559 -11.622 4.109 1.00 87.00 194 TYR A C 1
ATOM 1546 O O . TYR A 1 194 ? -21.619 -10.550 4.745 1.00 87.00 194 TYR A O 1
#

Sequence (194 aa):
MARIKYGCYLLNEQHCYVITNADTEYAEDITEESFINPPIKMTVETIDADWEDTFDAEENPFNHSNIQENLMGVLRGESPEWRLTGVNVSGNGIYLVYATTLPPEELYGGNESYSGGQVIVHGNCTLLFEVVHADGLPANQYRVKVDTIANHCYKRVQITEYTARRKCRELVINGENYDVPYITGQQYCVITEY

Foldseek 3Di:
DDKDKDKDKQPFQQQFPKDFLQPDSHQLPDDPSLVVFAFKDKDFPDFPDDPPVFKDQVVDQLADVVCRVCVVCLNVVVDVQKGFGMWGQGFVGIKTKIAGPDDWDQGPPRDTRDNITIMGGDHWTWMKIWHQHPVRAFIKIWIWTWDQDDPRPTIWIKIFIDGPNHTAKIKIWTRDPPPDPDPHGITMIMMIGD

Radius of gyration: 17.11 Å; chains: 1; bounding box: 46×38×43 Å

Secondary structure (DSSP, 8-state):
---EEEEEEESSTT--EEEESS--SSTT---HHHHHSPPPEEEEEEESS-HHHHEESSS-TTS-HHHHHTHHHHHTT--TTEEEEEEEEETTEEEEEEEE-SPP-EETTTEEPPSEEEEEE-SSEEEEEEE--TTSPPPEEEEEEEEEETTTTEEEEEEEEEETTEEEEEEEEESS-TTS---TT-EEEEEEE-

pLDDT: mean 85.22, std 13.35, range [41.66, 98.31]